Protein AF-A1WIW9-F1 (afdb_monomer_lite)

Foldseek 3Di:
DDDDDDDDDDPDDDPDPPPPVVVVVVVVPDDDDDDDDDDDDDDDDDDDDDDDDDDDDDDDDDDDKDWDDKDWFDQDDDEAFDKTKIKTKIQADPQKDFDPCFWDQDPDPPAQKDWDDWDKADPVVPDPRIIIIITIIGRHDADQAFDKDKPCWIWGWMDRPPDIDIDIRHIDIHTGHYPDRNVPPVCVVVVDDDPDDDDDPPVVVVVVVVVVVVVVVVVVVVVVCVVVVPVDPPPVCLLLVVLLCVLVPDDDDDDDDQDFQDLVNLVSVQRSLCVVVVHRDALVCLVVSCVVVVLCVVCSVVVSVSNVLSCCVPPPDPPPPDPPDRDGSVNSSVSSVVSSVSVVVVVVVVVPPPPPPPDPPDD

Secondary structure (DSSP, 8-state):
-PPP--PPP-------THHHHHHHHHTTT--------------------------------PPPPEEEEEEPPPSSSB-TT-EEEEEEEEE--TT-EEEEEEEPPPS-TTSSEEEEEEEEEE-TTT-TTEEEEEEEEEE-S--SS-EEEEE--EEEEEEETTEEEEEEEPPEEEEE--SS-GGG-TTHHHH-PPP-PPPPP-HHHHHHHHHHHHHHHHHHHHHHHHHTT-SS------HHHHHHHHHHTS---SSSS-PBPPHHHHHHHHHHHHHHHTS---GGGHHHHHHH-GGGGGGHHHHHHHHHHHHHHHHS-TTS---S---BHHHHHHHHHHHHHHHHHHHHHHHH-TT-SSSSS--

pLDDT: mean 73.46, std 19.68, range [32.53, 97.31]

Sequence (363 aa):
MRHPVSTPRRFDEPLSACGIALAMLMAWMLGTLPASATTSAMSATSATTSATTSAAAAPDGAPMPRLLRTQPPRDSARHLGDLLVYRALIEWPPGWEIDRDGLQAPTREDGPLELRGHSVEPAGSVCANCRWLSVTWQLFKTVHNTTDVPLPATPLRLRKGAQITRLMLPASRLSLSPLVPWERRAGWVDSMRPGWQANRLDVRSRLIESGIWLGVALLALAGWAWSSGRWLLRRSTRPFAQAWRTVKSRPRAGAGGVLPADADDLRCWHRAFDATAAEVVFADRLDAFFAAHPGLAPLASQVREVFAASQCAFYLDPGAAAPATRLARQDLAALLRRLAQREFRLAAEFSRSPGRRRAHARV

Structure (mmCIF, N/CA/C/O backbone):
data_AF-A1WIW9-F1
#
_entry.id   AF-A1WIW9-F1
#
loop_
_atom_site.group_PDB
_atom_site.id
_atom_site.type_symbol
_atom_site.label_atom_id
_atom_site.label_alt_id
_atom_site.label_comp_id
_atom_site.label_asym_id
_atom_site.label_entity_id
_atom_site.label_seq_id
_atom_site.pdbx_PDB_ins_code
_atom_site.Cartn_x
_atom_site.Cartn_y
_atom_site.Cartn_z
_atom_site.occupancy
_atom_site.B_iso_or_equiv
_atom_site.auth_seq_id
_atom_site.auth_comp_id
_atom_site.auth_asym_id
_atom_site.auth_atom_id
_atom_site.pdbx_PDB_model_num
ATOM 1 N N . MET A 1 1 ? -25.016 -38.954 -17.137 1.00 38.81 1 MET A N 1
ATOM 2 C CA . MET A 1 1 ? -25.157 -38.082 -18.324 1.00 38.81 1 MET A CA 1
ATOM 3 C C . MET A 1 1 ? -24.009 -37.085 -18.308 1.00 38.81 1 MET A C 1
ATOM 5 O O . MET A 1 1 ? -23.809 -36.434 -17.294 1.00 38.81 1 MET A O 1
ATOM 9 N N . ARG A 1 2 ? -23.172 -37.072 -19.354 1.00 34.47 2 ARG A N 1
ATOM 10 C CA . ARG A 1 2 ? -21.973 -36.223 -19.446 1.00 34.47 2 ARG A CA 1
ATOM 11 C C . ARG A 1 2 ? -22.389 -34.829 -19.926 1.00 34.47 2 ARG A C 1
ATOM 13 O O . ARG A 1 2 ? -22.978 -34.722 -20.996 1.00 34.47 2 ARG A O 1
ATOM 20 N N . HIS A 1 3 ? -22.102 -33.792 -19.143 1.00 41.22 3 HIS A N 1
ATOM 21 C CA . HIS A 1 3 ? -22.292 -32.400 -19.555 1.00 41.22 3 HIS A CA 1
ATOM 22 C C . HIS A 1 3 ? -21.192 -31.974 -20.544 1.00 41.22 3 HIS A C 1
ATOM 24 O O . HIS A 1 3 ? -20.040 -32.382 -20.371 1.00 41.22 3 HIS A O 1
ATOM 30 N N . PRO A 1 4 ? -21.512 -31.169 -21.572 1.00 47.16 4 PRO A N 1
ATOM 31 C CA . PRO A 1 4 ? -20.522 -30.697 -22.528 1.00 47.16 4 PRO A CA 1
ATOM 32 C C . PRO A 1 4 ? -19.648 -29.604 -21.902 1.00 47.16 4 PRO A C 1
ATOM 34 O O . PRO A 1 4 ? -20.140 -28.641 -21.315 1.00 47.16 4 PRO A O 1
ATOM 37 N N . VAL A 1 5 ? -18.334 -29.762 -22.051 1.00 42.41 5 VAL A N 1
ATOM 38 C CA . VAL A 1 5 ? -17.324 -28.761 -21.702 1.00 42.41 5 VAL A CA 1
ATOM 39 C C . VAL A 1 5 ? -17.439 -27.607 -22.697 1.00 42.41 5 VAL A C 1
ATOM 41 O O . VAL A 1 5 ? -17.158 -27.766 -23.882 1.00 42.41 5 VAL A O 1
ATOM 44 N N . SER A 1 6 ? -17.872 -26.442 -22.223 1.00 41.84 6 SER A N 1
ATOM 45 C CA . SER A 1 6 ? -17.900 -25.209 -23.004 1.00 41.84 6 SER A CA 1
ATOM 46 C C . SER A 1 6 ? -16.480 -24.664 -23.176 1.00 41.84 6 SER A C 1
ATOM 48 O O . SER A 1 6 ? -15.875 -24.160 -22.229 1.00 41.84 6 SER A O 1
ATOM 50 N N . THR A 1 7 ? -15.949 -24.753 -24.391 1.00 40.72 7 THR A N 1
ATOM 51 C CA . THR A 1 7 ? -14.717 -24.081 -24.820 1.00 40.72 7 THR A CA 1
ATOM 52 C C . THR A 1 7 ? -14.856 -22.554 -24.726 1.00 40.72 7 THR A C 1
ATOM 54 O O . THR A 1 7 ? -15.845 -22.012 -25.229 1.00 40.72 7 THR A O 1
ATOM 57 N N . PRO A 1 8 ? -13.882 -21.828 -24.146 1.00 41.16 8 PRO A N 1
ATOM 58 C CA . PRO A 1 8 ? -13.897 -20.370 -24.146 1.00 41.16 8 PRO A CA 1
ATOM 59 C C . PRO A 1 8 ? -13.624 -19.835 -25.559 1.00 41.16 8 PRO A C 1
ATOM 61 O O . PRO A 1 8 ? -12.611 -20.164 -26.178 1.00 41.16 8 PRO A O 1
ATOM 64 N N . ARG A 1 9 ? -14.526 -18.986 -26.070 1.00 40.50 9 ARG A N 1
ATOM 65 C CA . ARG A 1 9 ? -14.283 -18.184 -27.278 1.00 40.50 9 ARG A CA 1
ATOM 66 C C . ARG A 1 9 ? -13.147 -17.197 -26.993 1.00 40.50 9 ARG A C 1
ATOM 68 O O . ARG A 1 9 ? -13.303 -16.318 -26.149 1.00 40.50 9 ARG A O 1
ATOM 75 N N . ARG A 1 10 ? -12.024 -17.334 -27.707 1.00 35.66 10 ARG A N 1
ATOM 76 C CA . ARG A 1 10 ? -11.023 -16.267 -27.846 1.00 35.66 10 ARG A CA 1
ATOM 77 C C . ARG A 1 10 ? -11.649 -15.136 -28.653 1.00 35.66 10 ARG A C 1
ATOM 79 O O . ARG A 1 10 ? -11.983 -15.331 -29.816 1.00 35.66 10 ARG A O 1
ATOM 86 N N . PHE A 1 11 ? -11.820 -13.982 -28.023 1.00 38.31 11 PHE A N 1
ATOM 87 C CA . PHE A 1 11 ? -11.979 -12.717 -28.726 1.00 38.31 11 PHE A CA 1
ATOM 88 C C . PHE A 1 11 ? -10.575 -12.151 -28.942 1.00 38.31 11 PHE A C 1
ATOM 90 O O . PHE A 1 11 ? -10.035 -11.481 -28.066 1.00 38.31 11 PHE A O 1
ATOM 97 N N . ASP A 1 12 ? -9.972 -12.489 -30.079 1.00 40.47 12 ASP A N 1
ATOM 98 C CA . ASP A 1 12 ? -8.826 -11.762 -30.619 1.00 40.47 12 ASP A CA 1
ATOM 99 C C . ASP A 1 12 ? -9.388 -10.656 -31.527 1.00 40.47 12 ASP A C 1
ATOM 101 O O . ASP A 1 12 ? -9.753 -10.914 -32.671 1.00 40.47 12 ASP A O 1
ATOM 105 N N . GLU A 1 13 ? -9.492 -9.427 -31.016 1.00 41.00 13 GLU A N 1
ATOM 106 C CA . GLU A 1 13 ? -9.533 -8.227 -31.861 1.00 41.00 13 GLU A CA 1
ATOM 107 C C . GLU A 1 13 ? -8.208 -7.466 -31.689 1.00 41.00 13 GLU A C 1
ATOM 109 O O . GLU A 1 13 ? -7.864 -7.076 -30.568 1.00 41.00 13 GLU A O 1
ATOM 114 N N . PRO A 1 14 ? -7.441 -7.232 -32.768 1.00 42.03 14 PRO A N 1
ATOM 115 C CA . PRO A 1 14 ? -6.271 -6.374 -32.715 1.00 42.03 14 PRO A CA 1
ATOM 116 C C . PRO A 1 14 ? -6.722 -4.910 -32.711 1.00 42.03 14 PRO A C 1
ATOM 118 O O . PRO A 1 14 ? -7.212 -4.387 -33.713 1.00 42.03 14 PRO A O 1
ATOM 121 N N . LEU A 1 15 ? -6.524 -4.227 -31.581 1.00 43.03 15 LEU A N 1
ATOM 122 C CA . LEU A 1 15 ? -6.641 -2.774 -31.502 1.00 43.03 15 LEU A CA 1
ATOM 123 C C . LEU A 1 15 ? -5.617 -2.139 -32.453 1.00 43.03 15 LEU A C 1
ATOM 125 O O . LEU A 1 15 ? -4.410 -2.126 -32.217 1.00 43.03 15 LEU A O 1
ATOM 129 N N . SER A 1 16 ? -6.173 -1.662 -33.562 1.00 41.53 16 SER A N 1
ATOM 130 C CA . SER A 1 16 ? -5.551 -0.969 -34.678 1.00 41.53 16 SER A CA 1
ATOM 131 C C . SER A 1 16 ? -4.571 0.123 -34.239 1.00 41.53 16 SER A C 1
ATOM 133 O O . SER A 1 16 ? -4.886 1.010 -33.443 1.00 41.53 16 SER A O 1
ATOM 135 N N . ALA A 1 17 ? -3.388 0.079 -34.852 1.00 45.69 17 ALA A N 1
ATOM 136 C CA . ALA A 1 17 ? -2.228 0.958 -34.722 1.00 45.69 17 ALA A CA 1
ATOM 137 C C . ALA A 1 17 ? -2.465 2.460 -35.025 1.00 45.69 17 ALA A C 1
ATOM 139 O O . ALA A 1 17 ? -1.511 3.225 -35.151 1.00 45.69 17 ALA A O 1
ATOM 140 N N . CYS A 1 18 ? -3.714 2.919 -35.132 1.00 42.12 18 CYS A N 1
ATOM 141 C CA . CYS A 1 18 ? -4.047 4.278 -35.556 1.00 42.12 18 CYS A CA 1
ATOM 142 C C . CYS A 1 18 ? -4.180 5.286 -34.393 1.00 42.12 18 CYS A C 1
ATOM 144 O O . CYS A 1 18 ? -4.038 6.489 -34.606 1.00 42.12 18 CYS A O 1
ATOM 146 N N . GLY A 1 19 ? -4.407 4.828 -33.155 1.00 38.69 19 GLY A N 1
ATOM 147 C CA . GLY A 1 19 ? -4.658 5.725 -32.012 1.00 38.69 19 GLY A CA 1
ATOM 148 C C . GLY A 1 19 ? -3.414 6.422 -31.444 1.00 38.69 19 GLY A C 1
ATOM 149 O O . GLY A 1 19 ? -3.502 7.536 -30.934 1.00 38.69 19 GLY A O 1
ATOM 150 N N . ILE A 1 20 ? -2.238 5.798 -31.553 1.00 47.47 20 ILE A N 1
ATOM 151 C CA . ILE A 1 20 ? -1.016 6.280 -30.881 1.00 47.47 20 ILE A CA 1
ATOM 152 C C . ILE A 1 20 ? -0.230 7.257 -31.773 1.00 47.47 20 ILE A C 1
ATOM 154 O O . ILE A 1 20 ? 0.382 8.201 -31.272 1.00 47.47 20 ILE A O 1
ATOM 158 N N . ALA A 1 21 ? -0.327 7.115 -33.099 1.00 43.78 21 ALA A N 1
ATOM 159 C CA . ALA A 1 21 ? 0.306 8.032 -34.049 1.00 43.78 21 ALA A CA 1
ATOM 160 C C . ALA A 1 21 ? -0.310 9.448 -34.021 1.00 43.78 21 ALA A C 1
ATOM 162 O O . ALA A 1 21 ? 0.395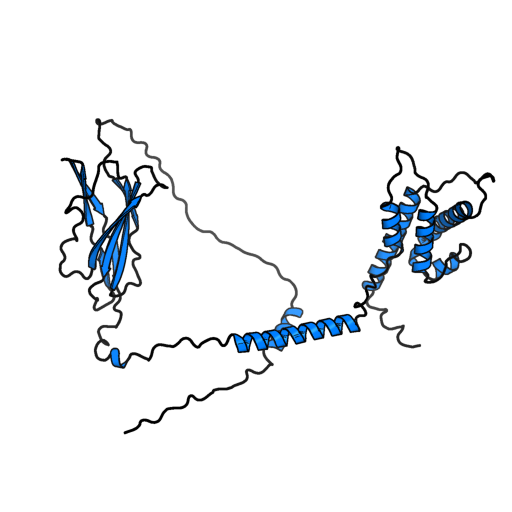 10.430 -34.254 1.00 43.78 21 ALA A O 1
ATOM 163 N N . LEU A 1 22 ? -1.597 9.578 -33.671 1.00 43.00 22 LEU A N 1
ATOM 164 C CA . LEU A 1 22 ? -2.286 10.874 -33.614 1.00 43.00 22 LEU A CA 1
ATOM 165 C C . LEU A 1 22 ? -1.937 11.685 -32.348 1.00 43.00 22 LEU A C 1
ATOM 167 O O . LEU A 1 22 ? -1.910 12.914 -32.386 1.00 43.00 22 LEU A O 1
ATOM 171 N N . ALA A 1 23 ? -1.609 11.015 -31.238 1.00 43.91 23 ALA A N 1
ATOM 172 C CA . ALA A 1 23 ? -1.281 11.674 -29.970 1.00 43.91 23 ALA A CA 1
ATOM 173 C C . ALA A 1 23 ? 0.115 12.329 -29.977 1.00 43.91 23 ALA A C 1
ATOM 175 O O . ALA A 1 23 ? 0.307 13.388 -29.379 1.00 43.91 23 ALA A O 1
ATOM 176 N N . MET A 1 24 ? 1.084 11.749 -30.696 1.00 44.56 24 MET A N 1
ATOM 177 C CA . MET A 1 24 ? 2.441 12.308 -30.785 1.00 44.56 24 MET A CA 1
ATOM 178 C C . MET A 1 24 ? 2.542 13.529 -31.709 1.00 44.56 24 MET A C 1
ATOM 180 O O . MET A 1 24 ? 3.413 14.372 -31.504 1.00 44.56 24 MET A O 1
ATOM 184 N N . LEU A 1 25 ? 1.637 13.670 -32.681 1.00 42.50 25 LEU A N 1
ATOM 185 C CA . LEU A 1 25 ? 1.651 14.784 -33.635 1.00 42.50 25 LEU A CA 1
ATOM 186 C C . LEU A 1 25 ? 1.004 16.065 -33.068 1.00 42.50 25 LEU A C 1
ATOM 188 O O . LEU A 1 25 ? 1.384 17.166 -33.456 1.00 42.50 25 LEU A O 1
ATOM 192 N N . MET A 1 26 ? 0.103 15.942 -32.085 1.00 40.72 26 MET A N 1
ATOM 193 C CA . MET A 1 26 ? -0.523 17.089 -31.403 1.00 40.72 26 MET A CA 1
ATOM 194 C C . MET A 1 26 ? 0.344 17.697 -30.289 1.00 40.72 26 MET A C 1
ATOM 196 O O . MET A 1 26 ? 0.242 18.891 -30.015 1.00 40.72 26 MET A O 1
ATOM 200 N N . ALA A 1 27 ? 1.256 16.924 -29.691 1.00 44.25 27 ALA A N 1
ATOM 201 C CA . ALA A 1 27 ? 2.145 17.405 -28.628 1.00 44.25 27 ALA A CA 1
ATOM 202 C C . ALA A 1 27 ? 3.299 18.301 -29.129 1.00 44.25 27 ALA A C 1
ATOM 204 O O . ALA A 1 27 ? 3.981 18.929 -28.324 1.00 44.25 27 ALA A O 1
ATOM 205 N N . TRP A 1 28 ? 3.522 18.377 -30.448 1.00 41.66 28 TRP A N 1
ATOM 206 C CA . TRP A 1 28 ? 4.589 19.190 -31.052 1.00 41.66 28 TRP A CA 1
ATOM 207 C C . TRP A 1 28 ? 4.126 20.567 -31.558 1.00 41.66 28 TRP A C 1
ATOM 209 O O . TRP A 1 28 ? 4.966 21.385 -31.922 1.00 41.66 28 TRP A O 1
ATOM 219 N N . MET A 1 29 ? 2.814 20.842 -31.583 1.00 38.12 29 MET A N 1
ATOM 220 C CA . MET A 1 29 ? 2.252 22.032 -32.245 1.00 38.12 29 MET A CA 1
ATOM 221 C C . MET A 1 29 ? 1.663 23.099 -31.316 1.00 38.12 29 MET A C 1
ATOM 223 O O . MET A 1 29 ? 1.390 24.198 -31.791 1.00 38.12 29 MET A O 1
ATOM 227 N N . LEU A 1 30 ? 1.489 22.851 -30.015 1.00 40.75 30 LEU A N 1
ATOM 228 C CA . LEU A 1 30 ? 0.954 23.872 -29.106 1.00 40.75 30 LEU A CA 1
ATOM 229 C C . LEU A 1 30 ? 2.000 24.337 -28.097 1.00 40.75 30 LEU A C 1
ATOM 231 O O . LEU A 1 30 ? 2.431 23.611 -27.204 1.00 40.75 30 LEU A O 1
ATOM 235 N N . GLY A 1 31 ? 2.403 25.589 -28.300 1.00 35.94 31 GLY A N 1
ATOM 236 C CA . GLY A 1 31 ? 3.311 26.334 -27.457 1.00 35.94 31 GLY A CA 1
ATOM 237 C C . GLY A 1 31 ? 2.798 26.568 -26.036 1.00 35.94 31 GLY A C 1
ATOM 238 O O . GLY A 1 31 ? 1.610 26.535 -25.731 1.00 35.94 31 GLY A O 1
ATOM 239 N N . THR A 1 32 ? 3.793 26.823 -25.195 1.00 50.25 32 THR A N 1
ATOM 240 C CA . THR A 1 32 ? 3.786 27.382 -23.840 1.00 50.25 32 THR A CA 1
ATOM 241 C C . THR A 1 32 ? 2.551 28.192 -23.441 1.00 50.25 32 THR A C 1
ATOM 243 O O . THR A 1 32 ? 2.260 29.177 -24.110 1.00 50.25 32 THR A O 1
ATOM 246 N N . LEU A 1 33 ? 1.971 27.895 -22.270 1.00 41.75 33 LEU A N 1
ATOM 247 C CA . LEU A 1 33 ? 1.233 28.835 -21.405 1.00 41.75 33 LEU A CA 1
ATOM 248 C C . LEU A 1 33 ? 1.297 28.352 -19.925 1.00 41.75 33 LEU A C 1
ATOM 250 O O . LEU A 1 33 ? 1.603 27.182 -19.682 1.00 41.75 33 LEU A O 1
ATOM 254 N N . PRO A 1 34 ? 1.123 29.256 -18.937 1.00 41.88 34 PRO A N 1
ATOM 255 C CA . PRO A 1 34 ? 1.785 29.202 -17.631 1.00 41.88 34 PRO A CA 1
ATOM 256 C C . PRO A 1 34 ? 0.994 28.482 -16.529 1.00 41.88 34 PRO A C 1
ATOM 258 O O . PRO A 1 34 ? -0.234 28.465 -16.511 1.00 41.88 34 PRO A O 1
ATOM 261 N N . ALA A 1 35 ? 1.727 27.963 -15.541 1.00 36.41 35 ALA A N 1
ATOM 262 C CA . ALA A 1 35 ? 1.178 27.440 -14.297 1.00 36.41 35 ALA A CA 1
ATOM 263 C C . ALA A 1 35 ? 0.740 28.591 -13.375 1.00 36.41 35 ALA A C 1
ATOM 265 O O . ALA A 1 35 ? 1.567 29.363 -12.897 1.00 36.41 35 ALA A O 1
ATOM 266 N N . SER A 1 36 ? -0.562 28.689 -13.112 1.00 38.88 36 SER A N 1
ATOM 267 C CA . SER A 1 36 ? -1.130 29.474 -12.013 1.00 38.88 36 SER A CA 1
ATOM 268 C C . SER A 1 36 ? -1.853 28.504 -11.086 1.00 38.88 36 SER A C 1
ATOM 270 O O . SER A 1 36 ? -2.874 27.939 -11.466 1.00 38.88 36 SER A O 1
ATOM 272 N N . ALA A 1 37 ? -1.297 28.269 -9.899 1.00 35.94 37 ALA A N 1
ATOM 273 C CA . ALA A 1 37 ? -1.935 27.496 -8.840 1.00 35.94 37 ALA A CA 1
ATOM 274 C C . ALA A 1 37 ? -2.444 28.468 -7.771 1.00 35.94 37 ALA A C 1
ATOM 276 O O . ALA A 1 37 ? -1.683 28.979 -6.952 1.00 35.94 37 ALA A O 1
ATOM 277 N N . THR A 1 38 ? -3.741 28.751 -7.815 1.00 35.72 38 THR A N 1
ATOM 278 C CA . THR A 1 38 ? -4.501 29.380 -6.737 1.00 35.72 38 THR A CA 1
ATOM 279 C C . THR A 1 38 ? -4.848 28.306 -5.710 1.00 35.72 38 THR A C 1
ATOM 281 O O . THR A 1 38 ? -5.724 27.475 -5.935 1.00 35.72 38 THR A O 1
ATOM 284 N N . THR A 1 39 ? -4.160 28.316 -4.571 1.00 38.34 39 THR A N 1
ATOM 285 C CA . THR A 1 39 ? -4.519 27.488 -3.414 1.00 38.34 39 THR A CA 1
ATOM 286 C C . THR A 1 39 ? -5.290 28.355 -2.427 1.00 38.34 39 THR A C 1
ATOM 288 O O . THR A 1 39 ? -4.708 29.142 -1.683 1.00 38.34 39 THR A O 1
ATOM 291 N N . SER A 1 40 ? -6.614 28.228 -2.434 1.00 35.34 40 SER A N 1
ATOM 292 C CA . SER A 1 40 ? -7.487 28.763 -1.391 1.00 35.34 40 SER A CA 1
ATOM 293 C C . SER A 1 40 ? -7.396 27.870 -0.152 1.00 35.34 40 SER A C 1
ATOM 295 O O . SER A 1 40 ? -7.845 26.727 -0.177 1.00 35.34 40 SER A O 1
ATOM 297 N N . ALA A 1 41 ? -6.824 28.388 0.936 1.00 33.72 41 ALA A N 1
ATOM 298 C CA . ALA A 1 41 ? -6.901 27.782 2.261 1.00 33.72 41 ALA A CA 1
ATOM 299 C C . ALA A 1 41 ? -7.878 28.598 3.120 1.00 33.72 41 ALA A C 1
ATOM 301 O O . ALA A 1 41 ? -7.584 29.714 3.542 1.00 33.72 41 ALA A O 1
ATOM 302 N N . MET A 1 42 ? -9.068 28.035 3.324 1.00 35.62 42 MET A N 1
ATOM 303 C CA . MET A 1 42 ? -10.036 28.462 4.332 1.00 35.62 42 MET A CA 1
ATOM 304 C C . MET A 1 42 ? -9.729 27.784 5.670 1.00 35.62 42 MET A C 1
ATOM 306 O O . MET A 1 42 ? -9.282 26.635 5.694 1.00 35.62 42 MET A O 1
ATOM 310 N N . SER A 1 43 ? -10.190 28.437 6.743 1.00 33.84 43 SER A N 1
ATOM 311 C CA . SER A 1 43 ? -10.423 27.921 8.111 1.00 33.84 43 SER A CA 1
ATOM 312 C C . SER A 1 43 ? -9.198 27.964 9.034 1.00 33.84 43 SER A C 1
ATOM 314 O O . SER A 1 43 ? -8.112 27.569 8.643 1.00 33.84 43 SER A O 1
ATOM 316 N N . ALA A 1 44 ? -9.282 28.349 10.304 1.00 35.94 44 ALA A N 1
ATOM 317 C CA . ALA A 1 44 ? -10.361 28.907 11.107 1.00 35.94 44 ALA A CA 1
ATOM 318 C C . ALA A 1 44 ? -9.708 29.527 12.352 1.00 35.94 44 ALA A C 1
ATOM 320 O O . ALA A 1 44 ? -8.824 28.934 12.968 1.00 35.94 44 ALA A O 1
ATOM 321 N N . THR A 1 45 ? -10.161 30.718 12.721 1.00 39.59 45 THR A N 1
ATOM 322 C CA . THR A 1 45 ? -9.830 31.400 13.971 1.00 39.59 45 THR A CA 1
ATOM 323 C C . THR A 1 45 ? -10.401 30.597 15.140 1.00 39.59 45 THR A C 1
ATOM 325 O O . THR A 1 45 ? -11.599 30.335 15.178 1.00 39.59 45 THR A O 1
ATOM 328 N N . SER A 1 46 ? -9.569 30.199 16.101 1.00 40.28 46 SER A N 1
ATOM 329 C CA . SER A 1 46 ? -10.028 29.720 17.409 1.00 40.28 46 SER A CA 1
ATOM 330 C C . SER A 1 46 ? -9.286 30.503 18.480 1.00 40.28 46 SER A C 1
ATOM 332 O O . SER A 1 46 ? -8.065 30.431 18.587 1.00 40.28 46 SER A O 1
ATOM 334 N N . ALA A 1 47 ? -10.049 31.318 19.203 1.00 34.75 47 ALA A N 1
ATOM 335 C CA . ALA A 1 47 ? -9.589 32.155 20.292 1.00 34.75 47 ALA A CA 1
ATOM 336 C C . ALA A 1 47 ? -9.206 31.291 21.500 1.00 34.75 47 ALA A C 1
ATOM 338 O O . ALA A 1 47 ? -10.003 30.485 21.977 1.00 34.75 47 ALA A O 1
ATOM 339 N N . THR A 1 48 ? -7.993 31.487 22.010 1.00 37.50 48 THR A N 1
ATOM 340 C CA . THR A 1 48 ? -7.547 30.918 23.282 1.00 37.50 48 THR A CA 1
ATOM 341 C C . THR A 1 48 ? -7.942 31.881 24.394 1.00 37.50 48 THR A C 1
ATOM 343 O O . THR A 1 48 ? -7.322 32.929 24.562 1.00 37.50 48 THR A O 1
ATOM 346 N N . THR A 1 49 ? -8.980 31.542 25.154 1.00 39.66 49 THR A N 1
ATOM 347 C CA . THR A 1 49 ? -9.274 32.196 26.432 1.00 39.66 49 THR A CA 1
ATOM 348 C C . THR A 1 49 ? -8.586 31.394 27.532 1.00 39.66 49 THR A C 1
ATOM 350 O O . THR A 1 49 ? -9.017 30.299 27.886 1.00 39.66 49 THR A O 1
ATOM 353 N N . SER A 1 50 ? -7.477 31.919 28.047 1.00 34.81 50 SER A N 1
ATOM 354 C CA . SER A 1 50 ? -6.780 31.359 29.204 1.00 34.81 50 SER A CA 1
ATOM 355 C C . SER A 1 50 ? -7.533 31.746 30.476 1.00 34.81 50 SER A C 1
ATOM 357 O O . SER A 1 50 ? -7.471 32.896 30.904 1.00 34.81 50 SER A O 1
ATOM 359 N N . ALA A 1 51 ? -8.242 30.797 31.084 1.00 35.97 51 ALA A N 1
ATOM 360 C CA . ALA A 1 51 ? -8.735 30.931 32.450 1.00 35.97 51 ALA A CA 1
ATOM 361 C C . ALA A 1 51 ? -7.732 30.261 33.397 1.00 35.97 51 ALA A C 1
ATOM 363 O O . ALA A 1 51 ? -7.661 29.038 33.503 1.00 35.97 51 ALA A O 1
ATOM 364 N N . THR A 1 52 ? -6.929 31.087 34.063 1.00 38.50 52 THR A N 1
ATOM 365 C CA . THR A 1 52 ? -6.119 30.696 35.216 1.00 38.50 52 THR A CA 1
ATOM 366 C C . THR A 1 52 ? -7.065 30.463 36.388 1.00 38.50 52 THR A C 1
ATOM 368 O O . THR A 1 52 ? -7.764 31.382 36.812 1.00 38.50 52 THR A O 1
ATOM 371 N N . THR A 1 53 ? -7.105 29.254 36.943 1.00 39.09 53 THR A N 1
ATOM 372 C CA . THR A 1 53 ? -7.698 29.042 38.267 1.00 39.09 53 THR A CA 1
ATOM 373 C C . THR A 1 53 ? -6.746 28.227 39.125 1.00 39.09 53 THR A C 1
ATOM 375 O O . THR A 1 53 ? -6.255 27.171 38.738 1.00 39.09 53 THR A O 1
ATOM 378 N N . SER A 1 54 ? -6.455 28.854 40.258 1.00 37.69 54 SER A N 1
ATOM 379 C CA . SER A 1 54 ? -5.493 28.542 41.301 1.00 37.69 54 SER A CA 1
ATOM 380 C C . SER A 1 54 ? -5.548 27.102 41.811 1.00 37.69 54 SER A C 1
ATOM 382 O O . SER A 1 54 ? -6.622 26.541 42.026 1.00 37.69 54 SER A O 1
ATOM 384 N N . ALA A 1 55 ? -4.363 26.547 42.063 1.00 36.97 55 ALA A N 1
ATOM 385 C CA . ALA A 1 55 ? -4.161 25.291 42.761 1.00 36.97 55 ALA A CA 1
ATOM 386 C C . ALA A 1 55 ? -4.419 25.468 44.266 1.00 36.97 55 ALA A C 1
ATOM 388 O O . ALA A 1 55 ? -3.801 26.310 44.916 1.00 36.97 55 ALA A O 1
ATOM 389 N N . ALA A 1 56 ? -5.286 24.623 44.822 1.00 35.12 56 ALA A N 1
ATOM 390 C CA . ALA A 1 56 ? -5.339 24.343 46.250 1.00 35.12 56 ALA A CA 1
ATOM 391 C C . ALA A 1 56 ? -4.900 22.889 46.462 1.00 35.12 56 ALA A C 1
ATOM 393 O O . ALA A 1 56 ? -5.454 21.966 45.864 1.00 35.12 56 ALA A O 1
ATOM 394 N N . ALA A 1 57 ? -3.851 22.719 47.264 1.00 44.00 57 ALA A N 1
ATOM 395 C CA . ALA A 1 57 ? -3.243 21.441 47.597 1.00 44.00 57 ALA A CA 1
ATOM 396 C C . ALA A 1 57 ? -4.184 20.562 48.439 1.00 44.00 57 ALA A C 1
ATOM 398 O O . ALA A 1 57 ? -4.827 21.037 49.373 1.00 44.00 57 ALA A O 1
ATOM 399 N N . ALA A 1 58 ? -4.200 19.268 48.126 1.00 32.53 58 ALA A N 1
ATOM 400 C CA . ALA A 1 58 ? -4.757 18.192 48.940 1.00 32.53 58 ALA A CA 1
ATOM 401 C C . ALA A 1 58 ? -3.793 16.983 48.866 1.00 32.53 58 ALA A C 1
ATOM 403 O O . ALA A 1 58 ? -3.022 16.888 47.909 1.00 32.53 58 ALA A O 1
ATOM 404 N N . PRO A 1 59 ? -3.770 16.129 49.901 1.00 49.16 59 PRO A N 1
ATOM 405 C CA . PRO A 1 59 ? -2.561 15.535 50.479 1.00 49.16 59 PRO A CA 1
ATOM 406 C C . PRO A 1 59 ? -2.045 14.313 49.711 1.00 49.16 59 PRO A C 1
ATOM 408 O O . PRO A 1 59 ? -2.772 13.763 48.889 1.00 49.16 59 PRO A O 1
ATOM 411 N N . ASP A 1 60 ? -0.806 13.902 50.022 1.00 50.62 60 ASP A N 1
ATOM 412 C CA . ASP A 1 60 ? -0.071 12.718 49.539 1.00 50.62 60 ASP A CA 1
ATOM 413 C C . ASP A 1 60 ? -0.957 11.600 48.964 1.00 50.62 60 ASP A C 1
ATOM 415 O O . ASP A 1 60 ? -1.348 10.636 49.626 1.00 50.62 60 ASP A O 1
ATOM 419 N N . GLY A 1 61 ? -1.277 11.744 47.680 1.00 47.91 61 GLY A N 1
ATOM 420 C CA . GLY A 1 61 ? -2.030 10.778 46.906 1.00 47.91 61 GLY A CA 1
ATOM 421 C C . GLY A 1 61 ? -1.052 9.984 46.068 1.00 47.91 61 GLY A C 1
ATOM 422 O O . GLY A 1 61 ? -0.432 10.530 45.155 1.00 47.91 61 GLY A O 1
ATOM 423 N N . ALA A 1 62 ? -0.923 8.684 46.340 1.00 63.84 62 ALA A N 1
ATOM 424 C CA . ALA A 1 62 ? -0.285 7.790 45.384 1.00 63.84 62 ALA A CA 1
ATOM 425 C C . ALA A 1 62 ? -0.920 8.034 44.000 1.00 63.84 62 ALA A C 1
ATOM 427 O O . ALA A 1 62 ? -2.152 8.080 43.911 1.00 63.84 62 ALA A O 1
ATOM 428 N N . PRO A 1 63 ? -0.116 8.215 42.936 1.00 82.62 63 PRO A N 1
ATOM 429 C CA . PRO A 1 63 ? -0.639 8.599 41.634 1.00 82.62 63 PRO A CA 1
ATOM 430 C C . PRO A 1 63 ? -1.722 7.606 41.197 1.00 82.62 63 PRO A C 1
ATOM 432 O O . PRO A 1 63 ? -1.520 6.382 41.215 1.00 82.62 63 PRO A O 1
ATOM 435 N N . MET A 1 64 ? -2.897 8.148 40.869 1.00 87.12 64 MET A N 1
ATOM 436 C CA . MET A 1 64 ? -4.064 7.376 40.458 1.00 87.12 64 MET A CA 1
ATOM 437 C C . MET A 1 64 ? -4.088 7.199 38.937 1.00 87.12 64 MET A C 1
ATOM 439 O O . MET A 1 64 ? -3.699 8.114 38.210 1.00 87.12 64 MET A O 1
ATOM 443 N N . PRO A 1 65 ? -4.568 6.050 38.434 1.00 92.38 65 PRO A N 1
ATOM 444 C CA . PRO A 1 65 ? -4.760 5.846 37.012 1.00 92.38 65 PRO A CA 1
ATOM 445 C C . PRO A 1 65 ? -5.732 6.870 36.427 1.00 92.38 65 PRO A C 1
ATOM 447 O O . PRO A 1 65 ? -6.794 7.114 37.004 1.00 92.38 65 PRO A O 1
ATOM 450 N N . ARG A 1 66 ? -5.405 7.429 35.260 1.00 92.94 66 ARG A N 1
ATOM 451 C CA . ARG A 1 66 ? -6.240 8.428 34.580 1.00 92.94 66 ARG A CA 1
ATOM 452 C C . ARG A 1 66 ? -6.360 8.126 33.093 1.00 92.94 66 ARG A C 1
ATOM 454 O O . ARG A 1 66 ? -5.371 7.872 32.414 1.00 92.94 66 ARG A O 1
ATOM 461 N N . LEU A 1 67 ? -7.580 8.193 32.564 1.00 94.12 67 LEU A N 1
ATOM 462 C CA . LEU A 1 67 ? -7.815 8.110 31.124 1.00 94.12 67 LEU A CA 1
ATOM 463 C C . LEU A 1 67 ? -7.368 9.420 30.455 1.00 94.12 67 LEU A C 1
ATOM 465 O O . LEU A 1 67 ? -7.885 10.486 30.785 1.00 94.12 67 LEU A O 1
ATOM 469 N N . LEU A 1 68 ? -6.419 9.334 29.523 1.00 94.19 68 LEU A N 1
ATOM 470 C CA . LEU A 1 68 ? -5.867 10.495 28.818 1.00 94.19 68 LEU A CA 1
ATOM 471 C C . LEU A 1 68 ? -6.512 10.690 27.446 1.00 94.19 68 LEU A C 1
ATOM 473 O O . LEU A 1 68 ? -6.881 11.801 27.076 1.00 94.19 68 LEU A O 1
ATOM 477 N N . ARG A 1 69 ? -6.629 9.607 26.670 1.00 94.62 69 ARG A N 1
ATOM 478 C CA . ARG A 1 69 ? -7.145 9.651 25.297 1.00 94.62 69 ARG A CA 1
ATOM 479 C C . ARG A 1 69 ? -7.830 8.345 24.935 1.00 94.62 69 ARG A C 1
ATOM 481 O O . ARG A 1 69 ? -7.426 7.281 25.387 1.00 94.62 69 ARG A O 1
ATOM 488 N N . THR A 1 70 ? -8.817 8.416 24.056 1.00 95.06 70 THR A N 1
ATOM 489 C CA . THR A 1 70 ? -9.453 7.245 23.455 1.00 95.06 70 THR A CA 1
ATOM 490 C C . THR A 1 70 ? -9.343 7.283 21.936 1.00 95.06 70 THR A C 1
ATOM 492 O O . THR A 1 70 ? -9.198 8.338 21.316 1.00 95.06 70 THR A O 1
ATOM 495 N N . GLN A 1 71 ? -9.355 6.099 21.346 1.00 95.19 71 GLN A N 1
ATOM 496 C CA . GLN A 1 71 ? -9.321 5.830 19.920 1.00 95.19 71 GLN A CA 1
ATOM 497 C C . GLN A 1 71 ? -10.344 4.717 19.672 1.00 95.19 71 GLN A C 1
ATOM 499 O O . GLN A 1 71 ? -9.999 3.531 19.744 1.00 95.19 71 GLN A O 1
ATOM 504 N N . PRO A 1 72 ? -11.623 5.081 19.471 1.00 93.44 72 PRO A N 1
ATOM 505 C CA . PRO A 1 72 ? -12.638 4.101 19.130 1.00 93.44 72 PRO A CA 1
ATOM 506 C C . PRO A 1 72 ? -12.322 3.458 17.768 1.00 93.44 72 PRO A C 1
ATOM 508 O O . PRO A 1 72 ? -11.628 4.060 16.940 1.00 93.44 72 PRO A O 1
ATOM 511 N N . PRO A 1 73 ? -12.827 2.241 17.513 1.00 92.31 73 PRO A N 1
ATOM 512 C CA . PRO A 1 73 ? -12.721 1.623 16.200 1.00 92.31 73 PRO A CA 1
ATOM 513 C C . PRO A 1 73 ? -13.423 2.485 15.143 1.00 92.31 73 PRO A C 1
ATOM 515 O O . PRO A 1 73 ? -14.373 3.205 15.441 1.00 92.31 73 PRO A O 1
ATOM 518 N N . ARG A 1 74 ? -12.985 2.367 13.881 1.00 91.12 74 ARG A N 1
ATOM 519 C CA . ARG A 1 74 ? -13.677 2.987 12.739 1.00 91.12 74 ARG A CA 1
ATOM 520 C C . ARG A 1 74 ? -15.169 2.642 12.765 1.00 91.12 74 ARG A C 1
ATOM 522 O O . ARG A 1 74 ? -15.519 1.475 12.952 1.00 91.12 74 ARG A O 1
ATOM 529 N N . ASP A 1 75 ? -15.990 3.656 12.548 1.00 89.38 75 ASP A N 1
ATOM 530 C CA . ASP A 1 75 ? -17.446 3.642 12.681 1.00 89.38 75 ASP A CA 1
ATOM 531 C C . ASP A 1 75 ? -18.191 2.947 11.537 1.00 89.38 75 ASP A C 1
ATOM 533 O O . ASP A 1 75 ? -19.358 2.635 11.687 1.00 89.38 75 ASP A O 1
ATOM 537 N N . SER A 1 76 ? -17.551 2.689 10.403 1.00 87.31 76 SER A N 1
ATOM 538 C CA . SER A 1 76 ? -18.214 2.297 9.155 1.00 87.31 76 SER A CA 1
ATOM 539 C C . SER A 1 76 ? -17.554 1.081 8.502 1.00 87.31 76 SER A C 1
ATOM 541 O O . SER A 1 76 ? -16.447 0.681 8.873 1.00 87.31 76 SER A O 1
ATOM 543 N N . ALA A 1 77 ? -18.241 0.510 7.503 1.00 84.00 77 ALA A N 1
ATOM 544 C CA . ALA A 1 77 ? -17.784 -0.630 6.698 1.00 84.00 77 ALA A CA 1
ATOM 545 C C . ALA A 1 77 ? -17.491 -1.900 7.521 1.00 84.00 77 ALA A C 1
ATOM 547 O O . ALA A 1 77 ? -16.484 -2.574 7.302 1.00 84.00 77 ALA A O 1
ATOM 548 N N . ARG A 1 78 ? -18.373 -2.207 8.480 1.00 87.50 78 ARG A N 1
ATOM 549 C CA . ARG A 1 78 ? -18.259 -3.377 9.358 1.00 87.50 78 ARG A CA 1
ATOM 550 C C . ARG A 1 78 ? -19.133 -4.529 8.890 1.00 87.50 78 ARG A C 1
ATOM 552 O O . ARG A 1 78 ? -20.302 -4.320 8.571 1.00 87.50 78 ARG A O 1
ATOM 559 N N . HIS A 1 79 ? -18.567 -5.730 8.911 1.00 84.44 79 HIS A N 1
ATOM 560 C CA . HIS A 1 79 ? -19.218 -6.973 8.512 1.00 84.44 79 HIS A CA 1
ATOM 561 C C . HIS A 1 79 ? -19.182 -8.009 9.635 1.00 84.44 79 HIS A C 1
ATOM 563 O O . HIS A 1 79 ? -18.421 -7.907 10.598 1.00 84.44 79 HIS A O 1
ATOM 569 N N . LEU A 1 80 ? -20.049 -9.018 9.516 1.00 86.94 80 LEU A N 1
ATOM 570 C CA . LEU A 1 80 ? -20.087 -10.148 10.441 1.00 86.94 80 LEU A CA 1
ATOM 571 C C . LEU A 1 80 ? -18.706 -10.804 10.548 1.00 86.94 80 LEU A C 1
ATOM 573 O O . LEU A 1 80 ? -18.089 -11.110 9.531 1.00 86.94 80 LEU A O 1
ATOM 577 N N . GLY A 1 81 ? -18.264 -11.066 11.775 1.00 87.12 81 GLY A N 1
ATOM 578 C CA . GLY A 1 81 ? -16.966 -11.671 12.057 1.00 87.12 81 GLY A CA 1
ATOM 579 C C . GLY A 1 81 ? -15.827 -10.667 12.229 1.00 87.12 81 GLY A C 1
ATOM 580 O O . GLY A 1 81 ? -14.754 -11.071 12.675 1.00 87.12 81 GLY A O 1
ATOM 581 N N . ASP A 1 82 ? -16.049 -9.378 11.952 1.00 90.81 82 ASP A N 1
ATOM 582 C CA . ASP A 1 82 ? -15.028 -8.350 12.143 1.00 90.81 82 ASP A CA 1
ATOM 583 C C . ASP A 1 82 ? -14.591 -8.236 13.608 1.00 90.81 82 ASP A C 1
ATOM 585 O O . ASP A 1 82 ? -15.401 -8.281 14.542 1.00 90.81 82 ASP A O 1
ATOM 589 N N . LEU A 1 83 ? -13.290 -7.997 13.788 1.00 93.00 83 LEU A N 1
ATOM 590 C CA . LEU A 1 83 ? -12.685 -7.630 15.063 1.00 93.00 83 LEU A CA 1
ATOM 591 C C . LEU A 1 83 ? -12.545 -6.106 15.150 1.00 93.00 83 LEU A C 1
ATOM 593 O O . LEU A 1 83 ? -11.945 -5.448 14.297 1.00 93.00 83 LEU A O 1
ATOM 597 N N . LEU A 1 84 ? -13.103 -5.539 16.209 1.00 92.44 84 LEU A N 1
ATOM 598 C CA . LEU A 1 84 ? -13.172 -4.113 16.481 1.00 92.44 84 LEU A CA 1
ATOM 599 C C . LEU A 1 84 ? -12.275 -3.807 17.677 1.00 92.44 84 LEU A C 1
ATOM 601 O O . LEU A 1 84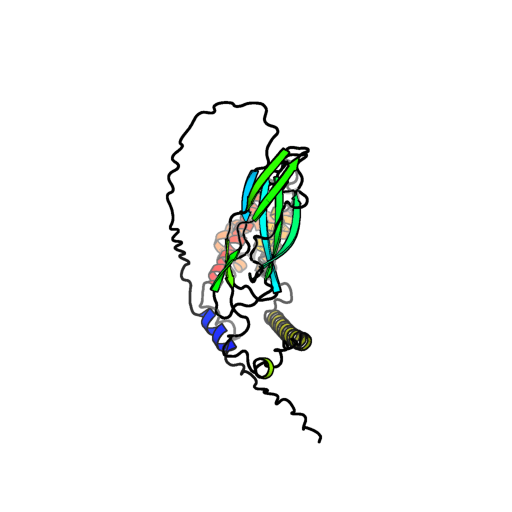 ? -12.565 -4.199 18.807 1.00 92.44 84 LEU A O 1
ATOM 605 N N . VAL A 1 85 ? -11.178 -3.096 17.433 1.00 94.75 85 VAL A N 1
ATOM 606 C CA . VAL A 1 85 ? -10.217 -2.749 18.483 1.00 94.75 85 VAL A CA 1
ATOM 607 C C . VAL A 1 85 ? -10.501 -1.340 18.991 1.00 94.75 85 VAL A C 1
ATOM 609 O O . VAL A 1 85 ? -10.384 -0.369 18.245 1.00 94.75 85 VAL A O 1
ATOM 612 N N . TYR A 1 86 ? -10.859 -1.234 20.267 1.00 94.62 86 TYR A N 1
ATOM 613 C CA . TYR A 1 86 ? -10.998 0.028 20.984 1.00 94.62 86 TYR A CA 1
ATOM 614 C C . TYR A 1 86 ? -9.718 0.305 21.766 1.00 94.62 86 TYR A C 1
ATOM 616 O O . TYR A 1 86 ? -9.355 -0.466 22.654 1.00 94.62 86 TYR A O 1
ATOM 624 N N . ARG A 1 87 ? -9.032 1.409 21.466 1.00 95.81 87 ARG A N 1
ATOM 625 C CA . ARG A 1 87 ? -7.779 1.777 22.133 1.00 95.81 87 ARG A CA 1
ATOM 626 C C . ARG A 1 87 ? -7.983 2.921 23.115 1.00 95.81 87 ARG A C 1
ATOM 628 O O . ARG A 1 87 ? -8.630 3.917 22.808 1.00 95.81 87 ARG A O 1
ATOM 635 N N . ALA A 1 88 ? -7.394 2.801 24.294 1.00 95.25 88 ALA A N 1
ATOM 636 C CA . ALA A 1 88 ? -7.392 3.836 25.314 1.00 95.25 88 ALA A CA 1
ATOM 637 C C . ALA A 1 88 ? -5.974 4.058 25.833 1.00 95.25 88 ALA A C 1
ATOM 639 O O . ALA A 1 88 ? -5.292 3.116 26.228 1.00 95.25 88 ALA A O 1
ATOM 640 N N . LEU A 1 89 ? -5.538 5.313 25.829 1.00 96.25 89 LEU A N 1
ATOM 641 C CA . LEU A 1 89 ? -4.314 5.742 26.478 1.00 96.25 89 LEU A CA 1
ATOM 642 C C . LEU A 1 89 ? -4.633 6.075 27.927 1.00 96.25 89 LEU A C 1
ATOM 644 O O . LEU A 1 89 ? -5.418 6.988 28.204 1.00 96.25 89 LEU A O 1
ATOM 648 N N . ILE A 1 90 ? -4.005 5.344 28.833 1.00 94.56 90 ILE A N 1
ATOM 649 C CA . ILE A 1 90 ? -4.208 5.480 30.267 1.00 94.56 90 ILE A CA 1
ATOM 650 C C . ILE A 1 90 ? -2.858 5.823 30.889 1.00 94.56 90 ILE A C 1
ATOM 652 O O . ILE A 1 90 ? -1.857 5.145 30.643 1.00 94.56 90 ILE A O 1
ATOM 656 N N . GLU A 1 91 ? -2.827 6.885 31.687 1.00 94.25 91 GLU A N 1
ATOM 657 C CA . GLU A 1 91 ? -1.751 7.094 32.644 1.00 94.25 91 GLU A CA 1
ATOM 658 C C . GLU A 1 91 ? -1.890 6.013 33.705 1.00 94.25 91 GLU A C 1
ATOM 660 O O . GLU A 1 91 ? -2.899 5.954 34.409 1.00 94.25 91 GLU A O 1
ATOM 665 N N . TRP A 1 92 ? -0.915 5.113 33.761 1.00 91.81 92 TRP A N 1
ATOM 666 C CA . TRP A 1 92 ? -0.987 3.878 34.524 1.00 91.81 92 TRP A CA 1
ATOM 667 C C . TRP A 1 92 ? 0.199 3.788 35.485 1.00 91.81 92 TRP A C 1
ATOM 669 O O . TRP A 1 92 ? 1.219 3.163 35.174 1.00 91.81 92 TRP A O 1
ATOM 679 N N . PRO A 1 93 ? 0.090 4.412 36.669 1.00 90.62 93 PRO A N 1
ATOM 680 C CA . PRO A 1 93 ? 1.173 4.439 37.639 1.00 90.62 93 PRO A CA 1
ATOM 681 C C . PRO A 1 93 ? 1.582 3.030 38.099 1.00 90.62 93 PRO A C 1
ATOM 683 O O . PRO A 1 93 ? 0.762 2.105 38.092 1.00 90.62 93 PRO A O 1
ATOM 686 N N . PRO A 1 94 ? 2.838 2.838 38.531 1.00 86.94 94 PRO A N 1
ATOM 687 C CA . PRO A 1 94 ? 3.329 1.525 38.928 1.00 86.94 94 PRO A CA 1
ATOM 688 C C . PRO A 1 94 ? 2.563 0.948 40.133 1.00 86.94 94 PRO A C 1
ATOM 690 O O . PRO A 1 94 ? 2.174 1.655 41.075 1.00 86.94 94 PRO A O 1
ATOM 693 N N . GLY A 1 95 ? 2.362 -0.372 40.098 1.00 87.81 95 GLY A N 1
ATOM 694 C CA . GLY A 1 95 ? 1.655 -1.147 41.125 1.00 87.81 95 GLY A CA 1
ATOM 695 C C . GLY A 1 95 ? 0.138 -1.255 40.938 1.00 87.81 95 GLY A C 1
ATOM 696 O O . GLY A 1 95 ? -0.517 -1.867 41.775 1.00 87.81 95 GLY A O 1
ATOM 697 N N . TRP A 1 96 ? -0.425 -0.668 39.878 1.00 89.56 96 TRP A N 1
ATOM 698 C CA . TRP A 1 96 ? -1.820 -0.883 39.487 1.00 89.56 96 TRP A CA 1
ATOM 699 C C . TRP A 1 96 ? -1.930 -2.024 38.474 1.00 89.56 96 TRP A C 1
ATOM 701 O O . TRP A 1 96 ? -1.161 -2.080 37.515 1.00 89.56 96 TRP A O 1
ATOM 711 N N . GLU A 1 97 ? -2.925 -2.887 38.638 1.00 90.81 97 GLU A N 1
ATOM 712 C CA . GLU A 1 97 ? -3.224 -4.008 37.740 1.00 90.81 97 GLU A CA 1
ATOM 713 C C . GLU A 1 97 ? -4.716 -4.035 37.394 1.00 90.81 97 GLU A C 1
ATOM 715 O O . GLU A 1 97 ? -5.535 -3.455 38.111 1.00 90.81 97 GLU A O 1
ATOM 720 N N . ILE A 1 98 ? -5.082 -4.689 36.286 1.00 90.38 98 ILE A N 1
ATOM 721 C CA . ILE A 1 98 ? -6.495 -4.927 35.961 1.00 90.38 98 ILE A CA 1
ATOM 722 C C . ILE A 1 98 ? -7.043 -5.923 36.981 1.00 90.38 98 ILE A C 1
ATOM 724 O O . ILE A 1 98 ? -6.443 -6.970 37.220 1.00 90.38 98 ILE A O 1
ATOM 728 N N . ASP A 1 99 ? -8.168 -5.579 37.604 1.00 89.56 99 ASP A N 1
ATOM 729 C CA . ASP A 1 99 ? -8.856 -6.487 38.521 1.00 89.56 99 ASP A CA 1
ATOM 730 C C . ASP A 1 99 ? -9.308 -7.758 37.773 1.00 89.56 99 ASP A C 1
ATOM 732 O O . ASP A 1 99 ? -9.545 -7.711 36.567 1.00 89.56 99 ASP A O 1
ATOM 736 N N . ARG A 1 100 ? -9.463 -8.896 38.461 1.00 79.00 100 ARG A N 1
ATOM 737 C CA . ARG A 1 100 ? -9.834 -10.173 37.808 1.00 79.00 100 ARG A CA 1
ATOM 738 C C . ARG A 1 100 ? -11.131 -10.043 36.998 1.00 79.00 100 ARG A C 1
ATOM 740 O O . ARG A 1 100 ? -11.218 -10.542 35.883 1.00 79.00 100 ARG A O 1
ATOM 747 N N . ASP A 1 101 ? -12.080 -9.292 37.548 1.00 77.69 101 ASP A N 1
ATOM 748 C CA . ASP A 1 101 ? -13.366 -8.953 36.933 1.00 77.69 101 ASP A CA 1
ATOM 749 C C . ASP A 1 101 ? -13.386 -7.498 36.436 1.00 77.69 101 ASP A C 1
ATOM 751 O O . ASP A 1 101 ? -14.412 -6.814 36.443 1.00 77.69 101 ASP A O 1
ATOM 755 N N . GLY A 1 102 ? -12.213 -6.974 36.079 1.00 80.06 102 GLY A N 1
ATOM 756 C CA . GLY A 1 102 ? -12.016 -5.559 35.810 1.00 80.06 102 GLY A CA 1
ATOM 757 C C . GLY A 1 102 ? -12.466 -5.106 34.432 1.00 80.06 102 GLY A C 1
ATOM 758 O O . GLY A 1 102 ? -12.625 -3.906 34.240 1.00 80.06 102 GLY A O 1
ATOM 759 N N . LEU A 1 103 ? -12.706 -6.033 33.504 1.00 83.06 103 LEU A N 1
ATOM 760 C CA . LEU A 1 103 ? -13.200 -5.744 32.162 1.00 83.06 103 LEU A CA 1
ATOM 761 C C . LEU A 1 103 ? -14.387 -6.659 31.850 1.00 83.06 103 LEU A C 1
ATOM 763 O O . LEU A 1 103 ? -14.229 -7.744 31.295 1.00 83.06 103 LEU A O 1
ATOM 767 N N . GLN A 1 104 ? -15.580 -6.235 32.254 1.00 75.00 104 GLN A N 1
ATOM 768 C CA . GLN A 1 104 ? -16.812 -6.966 31.967 1.00 75.00 104 GLN A CA 1
ATOM 769 C C . GLN A 1 104 ? -17.508 -6.360 30.751 1.00 75.00 104 GLN A C 1
ATOM 771 O O . GLN A 1 104 ? -17.609 -5.136 30.624 1.00 75.00 104 GLN A O 1
ATOM 776 N N . ALA A 1 105 ? -18.001 -7.222 29.859 1.00 68.06 105 ALA A N 1
ATOM 777 C CA . ALA A 1 105 ? -18.886 -6.789 28.790 1.00 68.06 105 ALA A CA 1
ATOM 778 C C . ALA A 1 105 ? -20.163 -6.196 29.419 1.00 68.06 105 ALA A C 1
ATOM 780 O O . ALA A 1 105 ? -20.747 -6.832 30.299 1.00 68.06 105 ALA A O 1
ATOM 781 N N . PRO A 1 106 ? -20.617 -5.003 29.002 1.00 63.03 106 PRO A N 1
ATOM 782 C CA . PRO A 1 106 ? -21.884 -4.454 29.457 1.00 63.03 106 PRO A CA 1
ATOM 783 C C . PRO A 1 106 ? -23.010 -5.415 29.080 1.00 63.03 106 PRO A C 1
ATOM 785 O O . PRO A 1 106 ? -23.120 -5.823 27.925 1.00 63.03 106 PRO A O 1
ATOM 788 N N . THR A 1 107 ? -23.799 -5.792 30.081 1.00 54.34 107 THR A N 1
ATOM 789 C CA . THR A 1 107 ? -24.795 -6.867 30.116 1.00 54.34 107 THR A CA 1
ATOM 790 C C . THR A 1 107 ? -25.916 -6.686 29.087 1.00 54.34 107 THR A C 1
ATOM 792 O O . THR A 1 107 ? -27.048 -6.350 29.420 1.00 54.34 107 THR A O 1
ATOM 795 N N . ARG A 1 108 ? -25.621 -6.884 27.803 1.00 61.94 108 ARG A N 1
ATOM 796 C CA . ARG A 1 108 ? -26.635 -7.081 26.769 1.00 61.94 108 ARG A CA 1
ATOM 797 C C . ARG A 1 108 ? -26.329 -8.387 26.058 1.00 61.94 108 ARG A C 1
ATOM 799 O O . ARG A 1 108 ? -25.695 -8.388 25.009 1.00 61.94 108 ARG A O 1
ATOM 806 N N . GLU A 1 109 ? -26.799 -9.481 26.651 1.00 61.06 109 GLU A N 1
ATOM 807 C CA . GLU A 1 109 ? -26.641 -10.854 26.142 1.00 61.06 109 GLU A CA 1
ATOM 808 C C . GLU A 1 109 ? -27.147 -10.999 24.691 1.00 61.06 109 GLU A C 1
ATOM 810 O O . GLU A 1 109 ? -26.615 -11.772 23.893 1.00 61.06 109 GLU A O 1
ATOM 815 N N . ASP A 1 110 ? -28.105 -10.155 24.292 1.00 65.81 110 ASP A N 1
ATOM 816 C CA . ASP A 1 110 ? -28.661 -10.156 22.939 1.00 65.81 110 ASP A CA 1
ATOM 817 C C . ASP A 1 110 ? -27.950 -9.244 21.932 1.00 65.81 110 ASP A C 1
ATOM 819 O O . ASP A 1 110 ? -28.284 -9.272 20.746 1.00 65.81 110 ASP A O 1
ATOM 823 N N . GLY A 1 111 ? -26.961 -8.457 22.364 1.00 78.00 111 GLY A N 1
ATOM 824 C CA . GLY A 1 111 ? -26.227 -7.536 21.499 1.00 78.00 111 GLY A CA 1
ATOM 825 C C . GLY A 1 111 ? -25.454 -8.251 20.380 1.00 78.00 111 GLY A C 1
ATOM 826 O O . GLY A 1 111 ? -25.088 -9.418 20.517 1.00 78.00 111 GLY A O 1
ATOM 827 N N . PRO A 1 112 ? -25.174 -7.574 19.251 1.00 84.94 112 PRO A N 1
ATOM 828 C CA . PRO A 1 112 ? -24.401 -8.175 18.168 1.00 84.94 112 PRO A CA 1
ATOM 829 C C . PRO A 1 112 ? -22.888 -8.181 18.434 1.00 84.94 112 PRO A C 1
ATOM 831 O O . PRO A 1 112 ? -22.143 -8.736 17.631 1.00 84.94 112 PRO A O 1
ATOM 834 N N . LEU A 1 113 ? -22.439 -7.563 19.531 1.00 88.12 113 LEU A N 1
ATOM 835 C CA . LEU A 1 113 ? -21.039 -7.365 19.893 1.00 88.12 113 LEU A CA 1
ATOM 836 C C . LEU A 1 113 ? -20.682 -8.191 21.127 1.00 88.12 113 LEU A C 1
ATOM 838 O O . LEU A 1 113 ? -21.365 -8.112 22.144 1.00 88.12 113 LEU A O 1
ATOM 842 N N . GLU A 1 114 ? -19.570 -8.910 21.048 1.00 88.50 114 GLU A N 1
ATOM 843 C CA . GLU A 1 114 ? -19.020 -9.712 22.140 1.00 88.50 114 GLU A CA 1
ATOM 844 C C . GLU A 1 114 ? -17.617 -9.212 22.497 1.00 88.50 114 GLU A C 1
ATOM 846 O O . GLU A 1 114 ? -16.806 -8.928 21.611 1.00 88.50 114 GLU A O 1
ATOM 851 N N . LEU A 1 115 ? -17.311 -9.105 23.790 1.00 89.81 115 LEU A N 1
ATOM 852 C CA . LEU A 1 115 ? -15.967 -8.772 24.258 1.00 89.81 115 LEU A CA 1
ATOM 853 C C . LEU A 1 115 ? -15.078 -10.022 24.191 1.00 89.81 115 LEU A C 1
ATOM 855 O O . LEU A 1 115 ? -15.306 -10.979 24.923 1.00 89.81 115 LEU A O 1
ATOM 859 N N . ARG A 1 116 ? -14.044 -10.008 23.343 1.00 90.31 116 ARG A N 1
ATOM 860 C CA . ARG A 1 116 ? -13.144 -11.159 23.136 1.00 90.31 116 ARG A CA 1
ATOM 861 C C . ARG A 1 116 ? -11.928 -11.160 24.043 1.00 90.31 116 ARG A C 1
ATOM 863 O O . ARG A 1 116 ? -11.401 -12.220 24.364 1.00 90.31 116 ARG A O 1
ATOM 870 N N . GLY A 1 117 ? -11.444 -9.982 24.417 1.00 89.75 117 GLY A N 1
ATOM 871 C CA . GLY A 1 117 ? -10.258 -9.873 25.253 1.00 89.75 117 GLY A CA 1
ATOM 872 C C . GLY A 1 117 ? -9.669 -8.475 25.275 1.00 89.75 117 GLY A C 1
ATOM 873 O O . GLY A 1 117 ? -10.226 -7.525 24.718 1.00 89.75 117 GLY A O 1
ATOM 874 N N . HIS A 1 118 ? -8.519 -8.361 25.928 1.00 92.69 118 HIS A N 1
ATOM 875 C CA . HIS A 1 118 ? -7.784 -7.115 26.052 1.00 92.69 118 HIS A CA 1
ATOM 876 C C . HIS A 1 118 ? -6.273 -7.356 26.032 1.00 92.69 118 HIS A C 1
ATOM 878 O O . HIS A 1 118 ? -5.802 -8.425 26.410 1.00 92.69 118 HIS A O 1
ATOM 884 N N . SER A 1 119 ? -5.517 -6.348 25.611 1.00 93.31 119 SER A N 1
ATOM 885 C CA . SER A 1 119 ? -4.059 -6.312 25.719 1.00 93.31 119 SER A CA 1
ATOM 886 C C . SER A 1 119 ? -3.604 -4.961 26.258 1.00 93.31 119 SER A C 1
ATOM 888 O O . SER A 1 119 ? -4.277 -3.943 26.080 1.00 93.31 119 SER A O 1
ATOM 890 N N . VAL A 1 120 ? -2.463 -4.957 26.947 1.00 93.12 120 VAL A N 1
ATOM 891 C CA . VAL A 1 120 ? -1.854 -3.745 27.496 1.00 93.12 120 VAL A CA 1
ATOM 892 C C . VAL A 1 120 ? -0.437 -3.628 26.959 1.00 93.12 120 VAL A C 1
ATOM 894 O O . VAL A 1 120 ? 0.390 -4.509 27.178 1.00 93.12 120 VAL A O 1
ATOM 897 N N . GLU A 1 121 ? -0.158 -2.527 26.274 1.00 93.75 121 GLU A N 1
ATOM 898 C CA . GLU A 1 121 ? 1.140 -2.229 25.672 1.00 93.75 121 GLU A CA 1
ATOM 899 C C . GLU A 1 121 ? 1.724 -0.951 26.296 1.00 93.75 121 GLU A C 1
ATOM 901 O O . GLU A 1 121 ? 0.975 -0.026 26.626 1.00 93.75 121 GLU A O 1
ATOM 906 N N . PRO A 1 122 ? 3.049 -0.848 26.481 1.00 91.50 122 PRO A N 1
ATOM 907 C CA . PRO A 1 122 ? 3.665 0.386 26.954 1.00 91.50 122 PRO A CA 1
ATOM 908 C C . PRO A 1 122 ? 3.520 1.506 25.911 1.00 91.50 122 PRO A C 1
ATOM 910 O O . PRO A 1 122 ? 3.716 1.295 24.717 1.00 91.50 122 PRO A O 1
ATOM 913 N N . ALA A 1 123 ? 3.216 2.724 26.363 1.00 89.00 123 ALA A N 1
ATOM 914 C CA . ALA A 1 123 ? 3.095 3.919 25.525 1.00 89.00 123 ALA A CA 1
ATOM 915 C C . ALA A 1 123 ? 4.246 4.901 25.813 1.00 89.00 123 ALA A C 1
ATOM 917 O O . ALA A 1 123 ? 4.026 6.076 26.119 1.00 89.00 123 ALA A O 1
ATOM 918 N N . GLY A 1 124 ? 5.484 4.396 25.726 1.00 75.56 124 GLY A N 1
ATOM 919 C CA . GLY A 1 124 ? 6.703 5.095 26.158 1.00 75.56 124 GLY A CA 1
ATOM 920 C C . GLY A 1 124 ? 6.999 6.417 25.440 1.00 75.56 124 GLY A C 1
ATOM 921 O O . GLY A 1 124 ? 7.774 7.220 25.944 1.00 75.56 124 GLY A O 1
ATOM 922 N N . SER A 1 125 ? 6.357 6.684 24.301 1.00 78.44 125 SER A N 1
ATOM 923 C CA . SER A 1 125 ? 6.490 7.951 23.574 1.00 78.44 125 SER A CA 1
ATOM 924 C C . SER A 1 125 ? 5.647 9.098 24.146 1.00 78.44 125 SER A C 1
ATOM 926 O O . SER A 1 125 ? 5.831 10.232 23.718 1.00 78.44 125 SER A O 1
ATOM 928 N N . VAL A 1 126 ? 4.688 8.826 25.046 1.00 84.69 126 VAL A N 1
ATOM 929 C CA . VAL A 1 126 ? 3.768 9.853 25.577 1.00 84.69 126 VAL A CA 1
ATOM 930 C C . VAL A 1 126 ? 4.110 10.244 27.012 1.00 84.69 126 VAL A C 1
ATOM 932 O O . VAL A 1 126 ? 4.203 11.429 27.314 1.00 84.69 126 VAL A O 1
ATOM 935 N N . CYS A 1 127 ? 4.303 9.265 27.898 1.00 85.25 127 CYS A N 1
ATOM 936 C CA . CYS A 1 127 ? 4.790 9.494 29.257 1.00 85.25 127 CYS A CA 1
ATOM 937 C C . CYS A 1 127 ? 5.404 8.215 29.847 1.00 85.25 127 CYS A C 1
ATOM 939 O O . CYS A 1 127 ? 5.106 7.114 29.382 1.00 85.25 127 CYS A O 1
ATOM 941 N N . ALA A 1 128 ? 6.227 8.350 30.895 1.00 86.00 128 ALA A N 1
ATOM 942 C CA . ALA A 1 128 ? 6.957 7.231 31.507 1.00 86.00 128 ALA A CA 1
ATOM 943 C C . ALA A 1 128 ? 6.046 6.089 32.002 1.00 86.00 128 ALA A C 1
ATOM 945 O O . ALA A 1 128 ? 6.410 4.921 31.907 1.00 86.00 128 ALA A O 1
ATOM 946 N N . ASN A 1 129 ? 4.841 6.423 32.476 1.00 90.69 129 ASN A N 1
ATOM 947 C CA . ASN A 1 129 ? 3.864 5.470 33.014 1.00 90.69 129 ASN A CA 1
ATOM 948 C C . ASN A 1 129 ? 2.637 5.294 32.104 1.00 90.69 129 ASN A C 1
ATOM 950 O O . ASN A 1 129 ? 1.608 4.779 32.533 1.00 90.69 129 ASN A O 1
ATOM 954 N N . CYS A 1 130 ? 2.698 5.748 30.854 1.00 93.81 130 CYS A N 1
ATOM 955 C CA . CYS A 1 130 ? 1.566 5.654 29.942 1.00 93.81 130 CYS A CA 1
ATOM 956 C C . CYS A 1 130 ? 1.477 4.243 29.355 1.00 93.81 130 CYS A C 1
ATOM 958 O O . CYS A 1 130 ? 2.485 3.657 28.949 1.00 93.81 130 CYS A O 1
ATOM 960 N N . ARG A 1 131 ? 0.260 3.704 29.258 1.00 94.38 131 ARG A N 1
ATOM 961 C CA . ARG A 1 131 ? -0.013 2.412 28.617 1.00 94.38 131 ARG A CA 1
ATOM 962 C C . ARG A 1 131 ? -1.196 2.514 27.661 1.00 94.38 131 ARG A C 1
ATOM 964 O O . ARG A 1 131 ? -2.172 3.214 27.931 1.00 94.38 131 ARG A O 1
ATOM 971 N N . TRP A 1 132 ? -1.104 1.793 26.552 1.00 95.06 132 TRP A N 1
ATOM 972 C CA . TRP A 1 132 ? -2.204 1.551 25.633 1.00 95.06 132 TRP A CA 1
ATOM 973 C C . TRP A 1 132 ? -2.968 0.309 26.074 1.00 95.06 132 TRP A C 1
ATOM 975 O O . TRP A 1 132 ? -2.443 -0.798 26.017 1.00 95.06 132 TRP A O 1
ATOM 985 N N . LEU A 1 133 ? -4.219 0.492 26.483 1.00 94.94 133 LEU A N 1
ATOM 986 C CA . LEU A 1 133 ? -5.181 -0.590 26.646 1.00 94.94 133 LEU A CA 1
ATOM 987 C C . LEU A 1 133 ? -5.918 -0.786 25.319 1.00 94.94 133 LEU A C 1
ATOM 989 O O . LEU A 1 133 ? -6.609 0.124 24.859 1.00 94.94 133 LEU A O 1
ATOM 993 N N . SER A 1 134 ? -5.790 -1.965 24.718 1.00 95.62 134 SER A N 1
ATOM 994 C CA . SER A 1 134 ? -6.562 -2.365 23.540 1.00 95.62 134 SER A CA 1
ATOM 995 C C . SER A 1 134 ? -7.638 -3.356 23.966 1.00 95.62 134 SER A C 1
ATOM 997 O O . SER A 1 134 ? -7.327 -4.419 24.490 1.00 95.62 134 SER A O 1
ATOM 999 N N . VAL A 1 135 ? -8.902 -3.013 23.744 1.00 93.75 135 VAL A N 1
ATOM 1000 C CA . VAL A 1 135 ? -10.068 -3.847 24.050 1.00 93.75 135 VAL A CA 1
ATOM 1001 C C . VAL A 1 135 ? -10.641 -4.361 22.736 1.00 93.75 135 VAL A C 1
ATOM 1003 O O . VAL A 1 135 ? -11.003 -3.566 21.869 1.00 93.75 135 VAL A O 1
ATOM 1006 N N . THR A 1 136 ? -10.695 -5.681 22.567 1.00 93.81 136 THR A N 1
ATOM 1007 C CA . THR A 1 136 ? -11.119 -6.308 21.310 1.00 93.81 136 THR A CA 1
ATOM 1008 C C . THR A 1 136 ? -12.550 -6.800 21.419 1.00 93.81 136 THR A C 1
ATOM 1010 O O . THR A 1 136 ? -12.858 -7.671 22.233 1.00 93.81 136 THR A O 1
ATOM 1013 N N . TRP A 1 137 ? -13.405 -6.273 20.554 1.00 92.31 137 TRP A N 1
ATOM 1014 C CA . TRP A 1 137 ? -14.783 -6.703 20.371 1.00 92.31 137 TRP A CA 1
ATOM 1015 C C . TRP A 1 137 ? -14.907 -7.493 19.074 1.00 92.31 137 TRP A C 1
ATOM 1017 O O . TRP A 1 137 ? -14.208 -7.200 18.110 1.00 92.31 137 TRP A O 1
ATOM 1027 N N . GLN A 1 138 ? -15.803 -8.469 19.022 1.00 92.06 138 GLN A N 1
ATOM 1028 C CA . GLN A 1 138 ? -16.138 -9.183 17.796 1.00 92.06 138 GLN A CA 1
ATOM 1029 C C . GLN A 1 138 ? -17.603 -8.967 17.458 1.00 92.06 138 GLN A C 1
ATOM 1031 O O . GLN A 1 138 ? -18.472 -9.070 18.325 1.00 92.06 138 GLN A O 1
ATOM 1036 N N . LEU A 1 139 ? -17.875 -8.683 16.185 1.00 90.38 139 LEU A N 1
ATOM 1037 C CA . LEU A 1 139 ? -19.237 -8.663 15.679 1.00 90.38 139 LEU A CA 1
ATOM 1038 C C . LEU A 1 139 ? -19.702 -10.098 15.410 1.00 90.38 139 LEU A C 1
ATOM 1040 O O . LEU A 1 139 ? -19.294 -10.712 14.425 1.00 90.38 139 LEU A O 1
ATOM 1044 N N . PHE A 1 140 ? -20.550 -10.629 16.286 1.00 87.31 140 PHE A N 1
ATOM 1045 C CA . PHE A 1 140 ? -20.999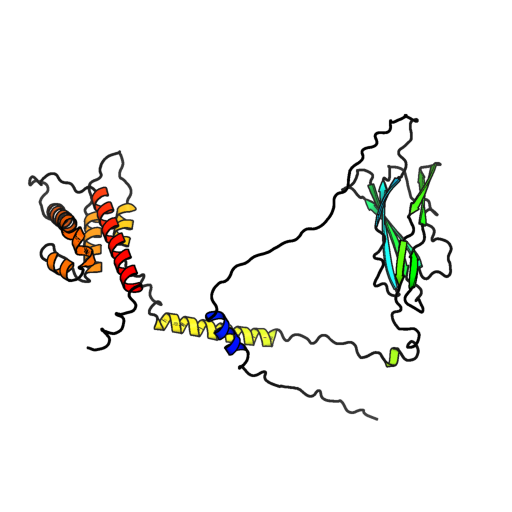 -12.022 16.247 1.00 87.31 140 PHE A CA 1
ATOM 1046 C C . PHE A 1 140 ? -22.403 -12.202 15.650 1.00 87.31 140 PHE A C 1
ATOM 1048 O O . PHE A 1 140 ? -22.718 -13.278 15.146 1.00 87.31 140 PHE A O 1
ATOM 1055 N N . LYS A 1 141 ? -23.255 -11.163 15.653 1.00 86.00 141 LYS A N 1
ATOM 1056 C CA . LYS A 1 141 ? -24.603 -11.224 15.047 1.00 86.00 141 LYS A CA 1
ATOM 1057 C C . LYS A 1 141 ? -24.767 -10.207 13.918 1.00 86.00 141 LYS A C 1
ATOM 1059 O O . LYS A 1 141 ? -24.254 -9.092 13.984 1.00 86.00 141 LYS A O 1
ATOM 1064 N N . THR A 1 142 ? -25.522 -10.586 12.888 1.00 81.19 142 THR A N 1
ATOM 1065 C CA . THR A 1 142 ? -25.896 -9.695 11.779 1.00 81.19 142 THR A CA 1
ATOM 1066 C C . THR A 1 142 ? -27.089 -8.822 12.147 1.00 81.19 142 THR A C 1
ATOM 1068 O O . THR A 1 142 ? -27.997 -9.276 12.843 1.00 81.19 142 THR A O 1
ATOM 1071 N N . VAL A 1 143 ? -27.147 -7.620 11.585 1.00 83.94 143 VAL A N 1
ATOM 1072 C CA . VAL A 1 143 ? -28.343 -6.765 11.603 1.00 83.94 143 VAL A CA 1
ATOM 1073 C C . VAL A 1 143 ? -29.220 -7.040 10.376 1.00 83.94 143 VAL A C 1
ATOM 1075 O O . VAL A 1 143 ? -28.727 -7.549 9.373 1.00 83.94 143 VAL A O 1
ATOM 1078 N N . HIS A 1 144 ? -30.519 -6.741 10.457 1.00 85.50 144 HIS A N 1
ATOM 1079 C CA . HIS A 1 144 ? -31.451 -6.927 9.332 1.00 85.50 144 HIS A CA 1
ATOM 1080 C C . HIS A 1 144 ? -31.311 -5.799 8.304 1.00 85.50 144 HIS A C 1
ATOM 1082 O O . HIS A 1 144 ? -31.212 -6.054 7.110 1.00 85.50 144 HIS A O 1
ATOM 1088 N N . ASN A 1 145 ? -31.233 -4.565 8.802 1.00 84.88 145 ASN A N 1
ATOM 1089 C CA . ASN A 1 145 ? -31.048 -3.348 8.023 1.00 84.88 145 ASN A CA 1
ATOM 1090 C C . ASN A 1 145 ? -29.776 -2.640 8.478 1.00 84.88 145 ASN A C 1
ATOM 1092 O O . ASN A 1 145 ? -29.337 -2.831 9.615 1.00 84.88 145 ASN A O 1
ATOM 1096 N N . THR A 1 146 ? -29.212 -1.801 7.609 1.00 87.31 146 THR A N 1
ATOM 1097 C CA . THR A 1 146 ? -28.101 -0.926 7.993 1.00 87.31 146 THR A CA 1
ATOM 1098 C C . THR A 1 146 ? -28.537 -0.058 9.173 1.00 87.31 146 THR A C 1
ATOM 1100 O O . THR A 1 146 ? -29.515 0.683 9.069 1.00 87.31 146 THR A O 1
ATOM 1103 N N . THR A 1 147 ? -27.863 -0.192 10.314 1.00 87.81 147 THR A N 1
ATOM 1104 C CA . THR A 1 147 ? -28.245 0.499 11.550 1.00 87.81 147 THR A CA 1
ATOM 1105 C C . THR A 1 147 ? -27.027 0.821 12.399 1.00 87.81 147 THR A C 1
ATOM 1107 O O . THR A 1 147 ? -26.017 0.112 12.357 1.00 87.81 147 THR A O 1
ATOM 1110 N N . ASP A 1 148 ? -27.148 1.873 13.201 1.00 89.50 148 ASP A N 1
ATOM 1111 C CA . ASP A 1 148 ? -26.108 2.266 14.137 1.00 89.50 148 ASP A CA 1
ATOM 1112 C C . ASP A 1 148 ? -26.275 1.500 15.451 1.00 89.50 148 ASP A C 1
ATOM 1114 O O . ASP A 1 148 ? -27.271 1.630 16.164 1.00 89.50 148 ASP A O 1
ATOM 1118 N N . VAL A 1 149 ? -25.270 0.698 15.786 1.00 88.12 149 VAL A N 1
ATOM 1119 C CA . VAL A 1 149 ? -25.192 -0.060 17.029 1.00 88.12 149 VAL A CA 1
ATOM 1120 C C . VAL A 1 149 ? -24.254 0.652 18.005 1.00 88.12 149 VAL A C 1
ATOM 1122 O O . VAL A 1 149 ? -23.134 1.024 17.635 1.00 88.12 149 VAL A O 1
ATOM 1125 N N . PRO A 1 150 ? -24.670 0.848 19.270 1.00 87.69 150 PRO A N 1
ATOM 1126 C CA . PRO A 1 150 ? -23.788 1.406 20.280 1.00 87.69 150 PRO A CA 1
ATOM 1127 C C . PRO A 1 150 ? -22.730 0.374 20.686 1.00 87.69 150 PRO A C 1
ATOM 1129 O O . PRO A 1 150 ? -23.059 -0.735 21.106 1.00 87.69 150 PRO A O 1
ATOM 1132 N N . LEU A 1 151 ? -21.459 0.767 20.624 1.00 89.06 151 LEU A N 1
ATOM 1133 C CA . LEU A 1 151 ? -20.394 0.114 21.372 1.00 89.06 151 LEU A CA 1
ATOM 1134 C C . LEU A 1 151 ? -20.470 0.638 22.816 1.00 89.06 151 LEU A C 1
ATOM 1136 O O . LEU A 1 151 ? -20.264 1.839 23.036 1.00 89.06 151 LEU A O 1
ATOM 1140 N N . PRO A 1 152 ? -20.833 -0.209 23.790 1.00 86.44 152 PRO A N 1
ATOM 1141 C CA . PRO A 1 152 ? -21.253 0.261 25.099 1.00 86.44 152 PRO A CA 1
ATO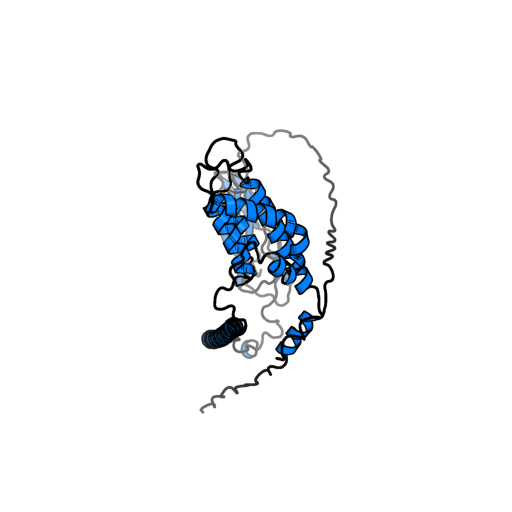M 1142 C C . PRO A 1 152 ? -20.078 0.825 25.906 1.00 86.44 152 PRO A C 1
ATOM 1144 O O . PRO A 1 152 ? -18.932 0.388 25.774 1.00 86.44 152 PRO A O 1
ATOM 1147 N N . ALA A 1 153 ? -20.376 1.799 26.772 1.00 89.06 153 ALA A N 1
ATOM 1148 C CA . ALA A 1 153 ? -19.389 2.311 27.714 1.00 89.06 153 ALA A CA 1
ATOM 1149 C C . ALA A 1 153 ? -18.923 1.162 28.616 1.00 89.06 153 ALA A C 1
ATOM 1151 O O . ALA A 1 153 ? -19.745 0.472 29.219 1.00 89.06 153 ALA A O 1
ATOM 1152 N N . THR A 1 154 ? -17.615 0.928 28.663 1.00 88.88 154 THR A N 1
ATOM 1153 C CA . THR A 1 154 ? -17.047 -0.252 29.325 1.00 88.88 154 THR A CA 1
ATOM 1154 C C . THR A 1 154 ? -16.337 0.178 30.605 1.00 88.88 154 THR A C 1
ATOM 1156 O O . THR A 1 154 ? -15.368 0.941 30.533 1.00 88.88 154 THR A O 1
ATOM 1159 N N . PRO A 1 155 ? -16.792 -0.267 31.787 1.00 90.31 155 PRO A N 1
ATOM 1160 C CA . PRO A 1 155 ? -16.091 0.022 33.025 1.00 90.31 155 PRO A CA 1
ATOM 1161 C C . PRO A 1 155 ? -14.796 -0.797 33.087 1.00 90.31 155 PRO A C 1
ATOM 1163 O O . PRO A 1 155 ? -14.813 -2.017 32.947 1.00 90.31 155 PRO A O 1
ATOM 1166 N N . LEU A 1 156 ? -13.679 -0.116 33.322 1.00 92.25 156 LEU A N 1
ATOM 1167 C CA . LEU A 1 156 ? -12.372 -0.692 33.611 1.00 92.25 156 LEU A CA 1
ATOM 1168 C C . LEU A 1 156 ? -12.096 -0.556 35.110 1.00 92.25 156 LEU A C 1
ATOM 1170 O O . LEU A 1 156 ? -11.942 0.558 35.613 1.00 92.25 156 LEU A O 1
ATOM 1174 N N . ARG A 1 157 ? -12.000 -1.672 35.833 1.00 92.69 157 ARG A N 1
ATOM 1175 C CA . ARG A 1 157 ? -11.594 -1.681 37.245 1.00 92.69 157 ARG A CA 1
ATOM 1176 C C . ARG A 1 157 ? -10.107 -1.988 37.353 1.00 92.69 157 ARG A C 1
ATOM 1178 O O . ARG A 1 157 ? -9.633 -2.998 36.834 1.00 92.69 157 ARG A O 1
ATOM 1185 N N . LEU A 1 158 ? -9.393 -1.128 38.066 1.00 92.44 158 LEU A N 1
ATOM 1186 C CA . LEU A 1 158 ? -7.976 -1.286 38.369 1.00 92.44 158 LEU A CA 1
ATOM 1187 C C . LEU A 1 158 ? -7.801 -1.427 39.880 1.00 92.44 158 LEU A C 1
ATOM 1189 O O . LEU A 1 158 ? -8.508 -0.776 40.652 1.00 92.44 158 LEU A O 1
ATOM 1193 N N . ARG A 1 159 ? -6.853 -2.262 40.301 1.00 92.25 159 ARG A N 1
ATOM 1194 C CA . ARG A 1 159 ? -6.574 -2.561 41.707 1.00 92.25 159 ARG A CA 1
ATOM 1195 C C . ARG A 1 159 ? -5.093 -2.375 42.027 1.00 92.25 159 ARG A C 1
ATOM 1197 O O . ARG A 1 159 ? -4.234 -2.741 41.229 1.00 92.25 159 ARG A O 1
ATOM 1204 N N . LYS A 1 160 ? -4.808 -1.843 43.215 1.00 91.06 160 LYS A N 1
ATOM 1205 C CA . LYS A 1 160 ? -3.476 -1.748 43.829 1.00 91.06 160 LYS A CA 1
ATOM 1206 C C . LYS A 1 160 ? -3.589 -2.124 45.305 1.00 91.06 160 LYS A C 1
ATOM 1208 O O . LYS A 1 160 ? -4.030 -1.328 46.132 1.00 91.06 160 LYS A O 1
ATOM 1213 N N . GLY A 1 161 ? -3.252 -3.370 45.641 1.00 87.69 161 GLY A N 1
ATOM 1214 C CA . GLY A 1 161 ? -3.497 -3.914 46.982 1.00 87.69 161 GLY A CA 1
ATOM 1215 C C . GLY A 1 161 ? -4.993 -3.906 47.322 1.00 87.69 161 GLY A C 1
ATOM 1216 O O . GLY A 1 161 ? -5.773 -4.570 46.636 1.00 87.69 161 GLY A O 1
ATOM 1217 N N . ALA A 1 162 ? -5.376 -3.139 48.349 1.00 84.12 162 ALA A N 1
ATOM 1218 C CA . ALA A 1 162 ? -6.766 -2.919 48.768 1.00 84.12 162 ALA A CA 1
ATOM 1219 C C . ALA A 1 162 ? -7.457 -1.738 48.053 1.00 84.12 162 ALA A C 1
ATOM 1221 O O . ALA A 1 162 ? -8.672 -1.582 48.153 1.00 84.12 162 ALA A O 1
ATOM 1222 N N . GLN A 1 163 ? -6.707 -0.898 47.333 1.00 89.19 163 GLN A N 1
ATOM 1223 C CA . GLN A 1 163 ? -7.273 0.237 46.606 1.00 89.19 163 GLN A CA 1
ATOM 1224 C C . GLN A 1 163 ? -7.863 -0.236 45.276 1.00 89.19 163 GLN A C 1
ATOM 1226 O O . GLN A 1 163 ? -7.190 -0.921 44.506 1.00 89.19 163 GLN A O 1
ATOM 1231 N N . ILE A 1 164 ? -9.107 0.153 44.993 1.00 89.06 164 ILE A N 1
ATOM 1232 C CA . ILE A 1 164 ? -9.797 -0.123 43.729 1.00 89.06 164 ILE A CA 1
ATOM 1233 C C . ILE A 1 164 ? -10.228 1.210 43.127 1.00 89.06 164 ILE A C 1
ATOM 1235 O O . ILE A 1 164 ? -10.871 2.015 43.795 1.00 89.06 164 ILE A O 1
ATOM 1239 N N . THR A 1 165 ? -9.914 1.422 41.853 1.00 90.19 165 THR A N 1
ATOM 1240 C CA . THR A 1 165 ? -10.417 2.556 41.075 1.00 90.19 165 THR A CA 1
ATOM 1241 C C . THR A 1 165 ? -11.173 2.064 39.848 1.00 90.19 165 THR A C 1
ATOM 1243 O O . THR A 1 165 ? -10.936 0.957 39.356 1.00 90.19 165 THR A O 1
ATOM 1246 N N . ARG A 1 166 ? -12.107 2.878 39.353 1.00 90.62 166 ARG A N 1
ATOM 1247 C CA . ARG A 1 166 ? -12.873 2.590 38.138 1.00 90.62 166 ARG A CA 1
ATOM 1248 C C . ARG A 1 166 ? -12.665 3.705 37.128 1.00 90.62 166 ARG A C 1
ATOM 1250 O O . ARG A 1 166 ? -12.938 4.865 37.418 1.00 90.62 166 ARG A O 1
ATOM 1257 N N . LEU A 1 167 ? -12.234 3.332 35.933 1.00 91.69 167 LEU A N 1
ATOM 1258 C CA . LEU A 1 167 ? -12.174 4.198 34.766 1.00 91.69 167 LEU A CA 1
ATOM 1259 C C . LEU A 1 167 ? -13.297 3.808 33.810 1.00 91.69 167 LEU A C 1
ATOM 1261 O O . LEU A 1 167 ? -13.561 2.627 33.614 1.00 91.69 167 LEU A O 1
ATOM 1265 N N . MET A 1 168 ? -13.962 4.787 33.206 1.00 90.56 168 MET A N 1
ATOM 1266 C CA . MET A 1 168 ? -15.010 4.519 32.225 1.00 90.56 168 MET A CA 1
ATOM 1267 C C . MET A 1 168 ? -14.455 4.717 30.818 1.00 90.56 168 MET A C 1
ATOM 1269 O O . MET A 1 168 ? -14.048 5.823 30.462 1.00 90.56 168 MET A O 1
ATOM 1273 N N . LEU A 1 169 ? -14.450 3.659 30.008 1.00 91.44 169 LEU A N 1
ATOM 1274 C CA . LEU A 1 169 ? -14.223 3.776 28.571 1.00 91.44 169 LEU A CA 1
ATOM 1275 C C . LEU A 1 169 ? -15.520 4.319 27.951 1.00 91.44 169 LEU A C 1
ATOM 1277 O O . LEU A 1 169 ? -16.562 3.679 28.110 1.00 91.44 169 LEU A O 1
ATOM 1281 N N . PRO A 1 170 ? -15.503 5.491 27.296 1.00 92.00 170 PRO A N 1
ATOM 1282 C CA . PRO A 1 170 ? -16.715 6.107 26.779 1.00 92.00 170 PRO A CA 1
ATOM 1283 C C . PRO A 1 170 ? -17.344 5.260 25.670 1.00 92.00 170 PRO A C 1
ATOM 1285 O O . PRO A 1 170 ? -16.654 4.580 24.909 1.00 92.00 170 PRO A O 1
ATOM 1288 N N . ALA A 1 171 ? -18.672 5.322 25.579 1.00 90.62 171 ALA A N 1
ATOM 1289 C CA . ALA A 1 171 ? -19.411 4.667 24.508 1.00 90.62 171 ALA A CA 1
ATOM 1290 C C . ALA A 1 171 ? -19.052 5.280 23.146 1.00 90.62 171 ALA A C 1
ATOM 1292 O O . ALA A 1 171 ? -18.764 6.473 23.037 1.00 90.62 171 ALA A O 1
ATOM 1293 N N . SER A 1 172 ? -19.129 4.472 22.094 1.00 90.75 172 SER A N 1
ATOM 1294 C CA . SER A 1 172 ? -19.020 4.940 20.708 1.00 90.75 172 SER A CA 1
ATOM 1295 C C . SER A 1 172 ? -20.118 4.314 19.852 1.00 90.75 172 SER A C 1
ATOM 1297 O O . SER A 1 172 ? -20.874 3.468 20.327 1.00 90.75 172 SER A O 1
ATOM 1299 N N . ARG A 1 173 ? -20.273 4.770 18.610 1.00 90.31 173 ARG A N 1
ATOM 1300 C CA . ARG A 1 173 ? -21.289 4.259 17.684 1.00 90.31 173 ARG A CA 1
ATOM 1301 C C . ARG A 1 173 ? -20.618 3.619 16.483 1.00 90.31 173 ARG A C 1
ATOM 1303 O O . ARG A 1 173 ? -19.578 4.090 16.031 1.00 90.31 173 ARG A O 1
ATOM 1310 N N . LEU A 1 174 ? -21.229 2.549 15.998 1.00 89.62 174 LEU A N 1
ATOM 1311 C CA . LEU A 1 174 ? -20.775 1.782 14.851 1.00 89.62 174 LEU A CA 1
ATOM 1312 C C . LEU A 1 174 ? -21.948 1.583 13.901 1.00 89.62 174 LEU A C 1
ATOM 1314 O O . LEU A 1 174 ? -22.978 1.057 14.303 1.00 89.62 174 LEU A O 1
ATOM 1318 N N . SER A 1 175 ? -21.777 1.953 12.644 1.00 89.56 175 SER A N 1
ATOM 1319 C CA . SER A 1 175 ? -22.704 1.663 11.565 1.00 89.56 175 SER A CA 1
ATOM 1320 C C . SER A 1 175 ? -22.424 0.268 11.016 1.00 89.56 175 SER A C 1
ATOM 1322 O O . SER A 1 175 ? -21.352 -0.014 10.466 1.00 89.56 175 SER A O 1
ATOM 1324 N N . LEU A 1 176 ? -23.387 -0.630 11.207 1.00 87.56 176 LEU A N 1
ATOM 1325 C CA . LEU A 1 176 ? -23.320 -2.005 10.734 1.00 87.56 176 LEU A CA 1
ATOM 1326 C C . LEU A 1 176 ? -24.180 -2.148 9.489 1.00 87.56 176 LEU A C 1
ATOM 1328 O O . LEU A 1 176 ? -25.336 -1.729 9.494 1.00 87.56 176 LEU A O 1
ATOM 1332 N N . SER A 1 177 ? -23.641 -2.785 8.451 1.00 84.94 177 SER A N 1
ATOM 1333 C CA . SER A 1 177 ? -24.396 -3.111 7.243 1.00 84.94 177 SER A CA 1
ATOM 1334 C C . SER A 1 177 ? -24.489 -4.628 7.078 1.00 84.94 177 SER A C 1
ATOM 1336 O O . SER A 1 177 ? -23.503 -5.332 7.319 1.00 84.94 177 SER A O 1
ATOM 1338 N N . PRO A 1 178 ? -25.661 -5.173 6.711 1.00 84.19 178 PRO A N 1
ATOM 1339 C CA . PRO A 1 178 ? -25.775 -6.593 6.428 1.00 84.19 178 PRO A CA 1
ATOM 1340 C C . PRO A 1 178 ? -24.955 -6.959 5.184 1.00 84.19 178 PRO A C 1
ATOM 1342 O O . PRO A 1 178 ? -25.007 -6.269 4.170 1.00 84.19 178 PRO A O 1
ATOM 1345 N N . LEU A 1 179 ? -24.241 -8.088 5.236 1.00 80.38 179 LEU A N 1
ATOM 1346 C CA . LEU A 1 179 ? -23.492 -8.610 4.081 1.00 80.38 179 LEU A CA 1
ATOM 1347 C C . LEU A 1 179 ? -24.420 -8.939 2.899 1.00 80.38 179 LEU A C 1
ATOM 1349 O O . LEU A 1 179 ? -24.053 -8.783 1.737 1.00 80.38 179 LEU A O 1
ATOM 1353 N N . VAL A 1 180 ? -25.630 -9.398 3.214 1.00 80.44 180 VAL A N 1
ATOM 1354 C CA . VAL A 1 180 ? -26.682 -9.726 2.255 1.00 80.44 180 VAL A CA 1
ATOM 1355 C C . VAL A 1 180 ? -27.950 -9.024 2.723 1.00 80.44 180 VAL A C 1
ATOM 1357 O O . VAL A 1 180 ? -28.335 -9.243 3.876 1.00 80.44 180 VAL A O 1
ATOM 1360 N N . PRO A 1 181 ? -28.611 -8.214 1.872 1.00 80.06 181 PRO A N 1
ATOM 1361 C CA . PRO A 1 181 ? -29.915 -7.644 2.196 1.00 80.06 181 PRO A CA 1
ATOM 1362 C C . PRO A 1 181 ? -30.866 -8.744 2.660 1.00 80.06 181 PRO A C 1
ATOM 1364 O O . PRO A 1 181 ? -30.923 -9.810 2.035 1.00 80.06 181 PRO A O 1
ATOM 1367 N N . TRP A 1 182 ? -31.574 -8.510 3.763 1.00 80.38 182 TRP A N 1
ATOM 1368 C CA . TRP A 1 182 ? -32.390 -9.537 4.405 1.00 80.38 182 TRP A CA 1
ATOM 1369 C C . TRP A 1 182 ? -33.427 -10.138 3.444 1.00 80.38 182 TRP A C 1
ATOM 1371 O O . TRP A 1 182 ? -33.650 -11.348 3.442 1.00 80.38 182 TRP A O 1
ATOM 1381 N N . GLU A 1 183 ? -33.964 -9.317 2.544 1.00 82.31 183 GLU A N 1
ATOM 1382 C CA . GLU A 1 183 ? -34.951 -9.676 1.523 1.00 82.31 183 GLU A CA 1
ATOM 1383 C C . GLU A 1 183 ? -34.412 -10.694 0.507 1.00 82.31 183 GLU A C 1
ATOM 1385 O O . GLU A 1 183 ? -35.179 -11.453 -0.079 1.00 82.31 183 GLU A O 1
ATOM 1390 N N . ARG A 1 184 ? -33.090 -10.731 0.295 1.00 79.94 184 ARG A N 1
ATOM 1391 C CA . ARG A 1 184 ? -32.414 -11.636 -0.652 1.00 79.94 184 ARG A CA 1
ATOM 1392 C C . ARG A 1 184 ? -31.654 -12.767 0.030 1.00 79.94 184 ARG A C 1
ATOM 1394 O O . ARG A 1 184 ? -30.842 -13.432 -0.607 1.00 79.94 184 ARG A O 1
ATOM 1401 N N . ARG A 1 185 ? -31.897 -12.999 1.323 1.00 77.06 185 ARG A N 1
ATOM 1402 C CA . ARG A 1 185 ? -31.264 -14.095 2.069 1.00 77.06 185 ARG A CA 1
ATOM 1403 C C . ARG A 1 185 ? -31.622 -15.463 1.480 1.00 77.06 185 ARG A C 1
ATOM 1405 O O . ARG A 1 185 ? -30.749 -16.323 1.370 1.00 77.06 185 ARG A O 1
ATOM 1412 N N . ALA A 1 186 ? -32.891 -15.665 1.121 1.00 77.69 186 ALA A N 1
ATOM 1413 C CA . ALA A 1 186 ? -33.348 -16.900 0.493 1.00 77.69 186 ALA A CA 1
ATOM 1414 C C . ALA A 1 186 ? -32.759 -17.003 -0.924 1.00 77.69 186 ALA A C 1
ATOM 1416 O O . ALA A 1 186 ? -33.006 -16.139 -1.761 1.00 77.69 186 ALA A O 1
ATOM 1417 N N . GLY A 1 187 ? -31.943 -18.029 -1.174 1.00 75.75 187 GLY A N 1
ATOM 1418 C CA . GLY A 1 187 ? -31.289 -18.235 -2.472 1.00 75.75 187 GLY A CA 1
ATOM 1419 C C . GLY A 1 187 ? -30.046 -17.371 -2.720 1.00 75.75 187 GLY A C 1
ATOM 1420 O O . GLY A 1 187 ? -29.564 -17.310 -3.849 1.00 75.75 187 GLY A O 1
ATOM 1421 N N . TRP A 1 188 ? -29.473 -16.710 -1.699 1.00 78.62 188 TRP A N 1
ATOM 1422 C CA . TRP A 1 188 ? -28.236 -15.934 -1.900 1.00 78.62 188 TRP A CA 1
ATOM 1423 C C . TRP A 1 188 ? -27.089 -16.799 -2.432 1.00 78.62 188 TRP A C 1
ATOM 1425 O O . TRP A 1 188 ? -26.333 -16.355 -3.295 1.00 78.62 188 TRP A O 1
ATOM 1435 N N . VAL A 1 189 ? -26.997 -18.045 -1.964 1.00 79.56 189 VAL A N 1
ATOM 1436 C CA . VAL A 1 189 ? -26.006 -19.019 -2.440 1.00 79.56 189 VAL A CA 1
ATOM 1437 C C . VAL A 1 189 ? -26.168 -19.269 -3.942 1.00 79.56 189 VAL A C 1
ATOM 1439 O O . VAL A 1 189 ? -25.172 -19.272 -4.658 1.00 79.56 189 VAL A O 1
ATOM 1442 N N . ASP A 1 190 ? -27.403 -19.353 -4.442 1.00 81.06 190 ASP A N 1
ATOM 1443 C CA . ASP A 1 190 ? -27.690 -19.525 -5.874 1.00 81.06 190 ASP A CA 1
ATOM 1444 C C . ASP A 1 190 ? -27.341 -18.269 -6.691 1.00 81.06 190 ASP A C 1
ATOM 1446 O O . ASP A 1 190 ? -27.035 -18.345 -7.880 1.00 81.06 190 ASP A O 1
ATOM 1450 N N . SER A 1 191 ? -27.347 -17.096 -6.047 1.00 77.12 191 SER A N 1
ATOM 1451 C CA . SER A 1 191 ? -26.919 -15.828 -6.649 1.00 77.12 191 SER A CA 1
ATOM 1452 C C . SER A 1 191 ? -25.402 -15.596 -6.608 1.00 77.12 191 SER A C 1
ATOM 1454 O O . SER A 1 191 ? -24.915 -14.643 -7.230 1.00 77.12 191 SER A O 1
ATOM 1456 N N . MET A 1 192 ? -24.638 -16.438 -5.895 1.00 76.38 192 MET A N 1
ATOM 1457 C CA . MET A 1 192 ? -23.182 -16.332 -5.868 1.00 76.38 192 MET A CA 1
ATOM 1458 C C . MET A 1 192 ? -22.628 -16.644 -7.252 1.00 76.38 192 MET A C 1
ATOM 1460 O O . MET A 1 192 ? -22.672 -17.771 -7.743 1.00 76.38 192 MET A O 1
ATOM 1464 N N . ARG A 1 193 ? -22.046 -15.627 -7.883 1.00 79.75 193 ARG A N 1
ATOM 1465 C CA . ARG A 1 193 ? -21.246 -15.846 -9.083 1.00 79.75 193 ARG A CA 1
ATOM 1466 C C . ARG A 1 193 ? -19.940 -16.528 -8.676 1.00 79.75 193 ARG A C 1
ATOM 1468 O O . ARG A 1 193 ? -19.401 -16.194 -7.617 1.00 79.75 193 ARG A O 1
ATOM 1475 N N . PRO A 1 194 ? -19.407 -17.443 -9.503 1.00 80.88 194 PRO A N 1
ATOM 1476 C CA . PRO A 1 194 ? -18.073 -17.976 -9.276 1.00 80.88 194 PRO A CA 1
ATOM 1477 C C . PRO A 1 194 ? -17.104 -16.804 -9.102 1.00 80.88 194 PRO A C 1
ATOM 1479 O O . PRO A 1 194 ? -17.155 -15.834 -9.864 1.00 80.88 194 PRO A O 1
ATOM 1482 N N . GLY A 1 195 ? -16.283 -16.870 -8.050 1.00 78.56 195 GLY A N 1
ATOM 1483 C CA . GLY A 1 195 ? -15.365 -15.793 -7.697 1.00 78.56 195 GLY A CA 1
ATOM 1484 C C . GLY A 1 195 ? -14.539 -15.376 -8.910 1.00 78.56 195 GLY A C 1
ATOM 1485 O O . GLY A 1 195 ? -14.032 -16.227 -9.644 1.00 78.56 195 GLY A O 1
ATOM 1486 N N . TRP A 1 196 ? -14.430 -14.067 -9.133 1.00 78.75 196 TRP A N 1
ATOM 1487 C CA . TRP A 1 196 ? -13.622 -13.537 -10.222 1.00 78.75 196 TRP A CA 1
ATOM 1488 C C . TRP A 1 196 ? -12.170 -13.954 -9.998 1.00 78.75 196 TRP A C 1
ATOM 1490 O O . TRP A 1 196 ? -11.496 -13.444 -9.102 1.00 78.75 196 TRP A O 1
ATOM 1500 N N . GLN A 1 197 ? -11.685 -14.910 -10.785 1.00 77.50 197 GLN A N 1
ATOM 1501 C CA . GLN A 1 197 ? -10.275 -15.253 -10.758 1.00 77.50 197 GLN A CA 1
ATOM 1502 C C . GLN A 1 197 ? -9.517 -14.125 -11.447 1.00 77.50 197 GLN A C 1
ATOM 1504 O O . GLN A 1 197 ? -9.786 -13.797 -12.603 1.00 77.50 197 GLN A O 1
ATOM 1509 N N . ALA A 1 198 ? -8.585 -13.506 -10.721 1.00 79.62 198 ALA A N 1
ATOM 1510 C CA . ALA A 1 198 ? -7.688 -12.529 -11.309 1.00 79.62 198 ALA A CA 1
ATOM 1511 C C . ALA A 1 198 ? -6.983 -13.180 -12.505 1.00 79.62 198 ALA A C 1
ATOM 1513 O O . ALA A 1 198 ? -6.331 -14.219 -12.362 1.00 79.62 198 ALA A O 1
ATOM 1514 N N . ASN A 1 199 ? -7.147 -12.590 -13.689 1.00 80.94 199 ASN A N 1
ATOM 1515 C CA . ASN A 1 199 ? -6.477 -13.090 -14.876 1.00 80.94 199 ASN A CA 1
ATOM 1516 C C . ASN A 1 199 ? -4.965 -12.992 -14.640 1.00 80.94 199 ASN A C 1
ATOM 1518 O O . ASN A 1 199 ? -4.465 -11.936 -14.242 1.00 80.94 199 ASN A O 1
ATOM 1522 N N . ARG A 1 200 ? -4.237 -14.095 -14.828 1.00 81.94 200 ARG A N 1
ATOM 1523 C CA . ARG A 1 200 ? -2.785 -14.088 -14.640 1.00 81.94 200 ARG A CA 1
ATOM 1524 C C . ARG A 1 200 ? -2.188 -13.208 -15.729 1.00 81.94 200 ARG A C 1
ATOM 1526 O O . ARG A 1 200 ? -2.347 -13.496 -16.912 1.00 81.94 200 ARG A O 1
ATOM 1533 N N . LEU A 1 201 ? -1.516 -12.133 -15.330 1.00 82.38 201 LEU A N 1
ATOM 1534 C CA . LEU A 1 201 ? -0.781 -11.302 -16.271 1.00 82.38 201 LEU A CA 1
ATOM 1535 C C . LEU A 1 201 ? 0.350 -12.150 -16.865 1.00 82.38 201 LEU A C 1
ATOM 1537 O O . LEU A 1 201 ? 1.235 -12.595 -16.133 1.00 82.38 201 LEU A O 1
ATOM 1541 N N . ASP A 1 202 ? 0.322 -12.392 -18.175 1.00 87.69 202 ASP A N 1
ATOM 1542 C CA . ASP A 1 202 ? 1.413 -13.081 -18.863 1.00 87.69 202 ASP A CA 1
ATOM 1543 C C . ASP A 1 202 ? 2.615 -12.136 -18.988 1.00 87.69 202 ASP A C 1
ATOM 1545 O O . ASP A 1 202 ? 2.791 -11.419 -19.976 1.00 87.69 202 ASP A O 1
ATOM 1549 N N . VAL A 1 203 ? 3.442 -12.131 -17.944 1.00 92.12 203 VAL A N 1
ATOM 1550 C CA . VAL A 1 203 ? 4.658 -11.317 -17.852 1.00 92.12 203 VAL A CA 1
ATOM 1551 C C . VAL A 1 203 ? 5.633 -11.651 -18.984 1.00 92.12 203 VAL A C 1
ATOM 1553 O O . VAL A 1 203 ? 6.315 -10.762 -19.487 1.00 92.12 203 VAL A O 1
ATOM 1556 N N . ARG A 1 204 ? 5.688 -12.913 -19.432 1.00 91.62 204 ARG A N 1
ATOM 1557 C CA . ARG A 1 204 ? 6.647 -13.355 -20.451 1.00 91.62 204 ARG A CA 1
ATOM 1558 C C . ARG A 1 204 ? 6.317 -12.751 -21.811 1.00 91.62 204 ARG A C 1
ATOM 1560 O O . ARG A 1 204 ? 7.222 -12.240 -22.466 1.00 91.62 204 ARG A O 1
ATOM 1567 N N . SER A 1 205 ? 5.044 -12.769 -22.208 1.00 88.88 205 SER A N 1
ATOM 1568 C CA . SER A 1 205 ? 4.608 -12.147 -23.467 1.00 88.88 205 SER A CA 1
ATOM 1569 C C . SER A 1 205 ? 4.941 -10.650 -23.507 1.00 88.88 205 SER A C 1
ATOM 1571 O O . SER A 1 205 ? 5.527 -10.172 -24.477 1.00 88.88 205 SER A O 1
ATOM 1573 N N . ARG A 1 206 ? 4.680 -9.930 -22.406 1.00 90.81 206 ARG A N 1
ATOM 1574 C CA . ARG A 1 206 ? 4.953 -8.491 -22.284 1.00 90.81 206 ARG A CA 1
ATOM 1575 C C . ARG A 1 206 ? 6.441 -8.165 -22.253 1.00 90.81 206 ARG A C 1
ATOM 1577 O O . ARG A 1 206 ? 6.854 -7.171 -22.844 1.00 90.81 206 ARG A O 1
ATOM 1584 N N . LEU A 1 207 ? 7.259 -9.008 -21.624 1.00 94.00 207 LEU A N 1
ATOM 1585 C CA . LEU A 1 207 ? 8.712 -8.850 -21.650 1.00 94.00 207 LEU A CA 1
ATOM 1586 C C . LEU A 1 207 ? 9.273 -9.028 -23.063 1.00 94.00 207 LEU A C 1
ATOM 1588 O O . LEU A 1 207 ? 10.081 -8.207 -23.492 1.00 94.00 207 LEU A O 1
ATOM 1592 N N . ILE A 1 208 ? 8.812 -10.040 -23.804 1.00 95.62 208 ILE A N 1
ATOM 1593 C CA . ILE A 1 208 ? 9.232 -10.264 -25.195 1.00 95.62 208 ILE A CA 1
ATOM 1594 C C . ILE A 1 208 ? 8.834 -9.070 -26.068 1.00 95.62 208 ILE A C 1
ATOM 1596 O O . ILE A 1 208 ? 9.675 -8.536 -26.787 1.00 95.62 208 ILE A O 1
ATOM 1600 N N . GLU A 1 209 ? 7.589 -8.604 -25.954 1.00 94.56 209 GLU A N 1
ATOM 1601 C CA . GLU A 1 209 ? 7.096 -7.428 -26.675 1.00 94.56 209 GLU A CA 1
ATOM 1602 C C . GLU A 1 209 ? 7.945 -6.182 -26.368 1.00 94.56 209 GLU A C 1
ATOM 1604 O O . GLU A 1 209 ? 8.415 -5.506 -27.283 1.00 94.56 209 GLU A O 1
ATOM 1609 N N . SER A 1 210 ? 8.230 -5.919 -25.088 1.00 93.31 210 SER A N 1
ATOM 1610 C CA . SER A 1 210 ? 9.071 -4.787 -24.682 1.00 93.31 210 SER A CA 1
ATOM 1611 C C . SER A 1 210 ? 10.516 -4.905 -25.184 1.00 93.31 210 SER A C 1
ATOM 1613 O O . SER A 1 210 ? 11.112 -3.908 -25.590 1.00 93.31 210 SER A O 1
ATOM 1615 N N . GLY A 1 211 ? 11.065 -6.123 -25.224 1.00 96.69 211 GLY A N 1
ATOM 1616 C CA . GLY A 1 211 ? 12.402 -6.396 -25.743 1.00 96.69 211 GLY A CA 1
ATOM 1617 C C . GLY A 1 211 ? 12.503 -6.151 -27.248 1.00 96.69 211 GLY A C 1
ATOM 1618 O O . GLY A 1 211 ? 13.490 -5.576 -27.705 1.00 96.69 211 GLY A O 1
ATOM 1619 N N . ILE A 1 212 ? 11.465 -6.513 -28.011 1.00 97.19 212 ILE A N 1
ATOM 1620 C CA . ILE A 1 212 ? 11.394 -6.240 -29.453 1.00 97.19 212 ILE A CA 1
ATOM 1621 C C . ILE A 1 212 ? 11.405 -4.729 -29.700 1.00 97.19 212 ILE A C 1
ATOM 1623 O O . ILE A 1 212 ? 12.226 -4.242 -30.476 1.00 97.19 212 ILE A O 1
ATOM 1627 N N . TRP A 1 213 ? 10.553 -3.973 -29.002 1.00 95.88 213 TRP A N 1
ATOM 1628 C CA . TRP A 1 213 ? 10.499 -2.516 -29.149 1.00 95.88 213 TRP A CA 1
ATOM 1629 C C . TRP A 1 213 ? 11.800 -1.829 -28.735 1.00 95.88 213 TRP A C 1
ATOM 1631 O O . TRP A 1 213 ? 12.251 -0.908 -29.418 1.00 95.88 213 TRP A O 1
ATOM 1641 N N . LEU A 1 214 ? 12.447 -2.305 -27.668 1.00 96.94 214 LEU A N 1
ATOM 1642 C CA . LEU A 1 214 ? 13.763 -1.816 -27.264 1.00 96.94 214 LEU A CA 1
ATOM 1643 C C . LEU A 1 214 ? 14.822 -2.094 -28.343 1.00 96.94 214 LEU A C 1
ATOM 1645 O O . LEU A 1 214 ? 15.614 -1.211 -28.667 1.00 96.94 214 LEU A O 1
ATOM 1649 N N . GLY A 1 215 ? 14.812 -3.289 -28.940 1.00 97.31 215 GLY A N 1
ATOM 1650 C CA . GLY A 1 215 ? 15.703 -3.648 -30.044 1.00 97.31 215 GLY A CA 1
ATOM 1651 C C . GLY A 1 215 ? 15.510 -2.754 -31.271 1.00 97.31 215 GLY A C 1
ATOM 1652 O O . GLY A 1 215 ? 16.485 -2.244 -31.822 1.00 97.31 215 GLY A O 1
ATOM 1653 N N . VAL A 1 216 ? 14.257 -2.491 -31.655 1.00 97.12 216 VAL A N 1
ATOM 1654 C CA . VAL A 1 216 ? 13.919 -1.574 -32.758 1.00 97.12 216 VAL A CA 1
ATOM 1655 C C . VAL A 1 216 ? 14.391 -0.150 -32.457 1.00 97.12 216 VAL A C 1
ATOM 1657 O O . VAL A 1 216 ? 14.986 0.491 -33.323 1.00 97.12 216 VAL A O 1
ATOM 1660 N N . ALA A 1 217 ? 14.194 0.340 -31.231 1.00 95.06 217 ALA A N 1
ATOM 1661 C CA . ALA A 1 217 ? 14.656 1.665 -30.824 1.00 95.06 217 ALA A CA 1
ATOM 1662 C C . ALA A 1 217 ? 16.189 1.790 -30.886 1.00 95.06 217 ALA A C 1
ATOM 1664 O O . ALA A 1 217 ? 16.710 2.794 -31.377 1.00 95.06 217 ALA A O 1
ATOM 1665 N N . LEU A 1 218 ? 16.920 0.762 -30.444 1.00 95.69 218 LEU A N 1
ATOM 1666 C CA . LEU A 1 218 ? 18.382 0.730 -30.520 1.00 95.69 218 LEU A CA 1
ATOM 1667 C C . LEU A 1 218 ? 18.884 0.666 -31.966 1.00 95.69 218 LEU A C 1
ATOM 1669 O O . LEU A 1 218 ? 19.829 1.374 -32.306 1.00 95.69 218 LEU A O 1
ATOM 1673 N N . LEU A 1 219 ? 18.236 -0.117 -32.831 1.00 95.56 219 LEU A N 1
ATOM 1674 C CA . LEU A 1 219 ? 18.553 -0.170 -34.261 1.00 95.56 219 LEU A CA 1
ATOM 1675 C C . LEU A 1 219 ? 18.301 1.173 -34.952 1.00 95.56 219 LEU A C 1
ATOM 1677 O O . LEU A 1 219 ? 19.143 1.631 -35.723 1.00 95.56 219 LEU A O 1
ATOM 1681 N N . ALA A 1 220 ? 17.188 1.839 -34.642 1.00 92.88 220 ALA A N 1
ATOM 1682 C CA . ALA A 1 220 ? 16.897 3.174 -35.155 1.00 92.88 220 ALA A CA 1
ATOM 1683 C C . ALA A 1 220 ? 17.945 4.198 -34.686 1.00 92.88 220 ALA A C 1
ATOM 1685 O O . ALA A 1 220 ? 18.432 5.000 -35.486 1.00 92.88 220 ALA A O 1
ATOM 1686 N N . LEU A 1 221 ? 18.351 4.137 -33.413 1.00 89.12 221 LEU A N 1
ATOM 1687 C CA . LEU A 1 221 ? 19.395 5.005 -32.870 1.00 89.12 221 LEU A CA 1
ATOM 1688 C C . LEU A 1 221 ? 20.760 4.730 -33.517 1.00 89.12 221 LEU A C 1
ATOM 1690 O O . LEU A 1 221 ? 21.483 5.673 -33.837 1.00 89.12 221 LEU A O 1
ATOM 1694 N N . ALA A 1 222 ? 21.097 3.462 -33.756 1.00 89.06 222 ALA A N 1
ATOM 1695 C CA . ALA A 1 222 ? 22.315 3.065 -34.455 1.00 89.06 222 ALA A CA 1
ATOM 1696 C C . ALA A 1 222 ? 22.309 3.544 -35.916 1.00 89.06 222 ALA A C 1
ATOM 1698 O O . ALA A 1 222 ? 23.289 4.132 -36.370 1.00 89.06 222 ALA A O 1
ATOM 1699 N N . GLY A 1 223 ? 21.191 3.386 -36.632 1.00 89.38 223 GLY A N 1
ATOM 1700 C CA . GLY A 1 223 ? 21.022 3.895 -37.995 1.00 89.38 223 GLY A CA 1
ATOM 1701 C C . GLY A 1 223 ? 21.113 5.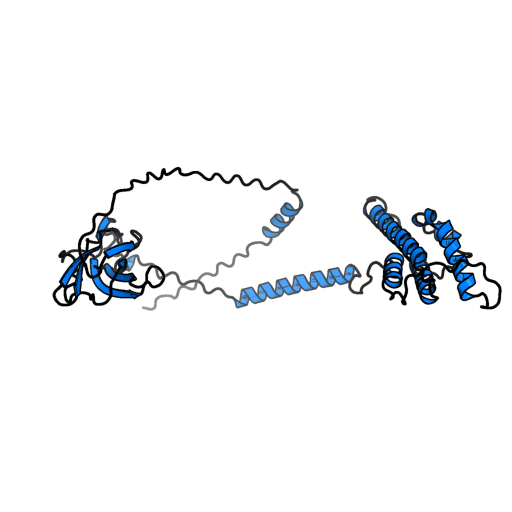423 -38.070 1.00 89.38 223 GLY A C 1
ATOM 1702 O O . GLY A 1 223 ? 21.749 5.978 -38.972 1.00 89.38 223 GLY A O 1
ATOM 1703 N N . TRP A 1 224 ? 20.563 6.128 -37.081 1.00 85.50 224 TRP A N 1
ATOM 1704 C CA . TRP A 1 224 ? 20.727 7.575 -36.954 1.00 85.50 224 TRP A CA 1
ATOM 1705 C C . TRP A 1 224 ? 22.178 7.975 -36.647 1.00 85.50 224 TRP A C 1
ATOM 1707 O O . TRP A 1 224 ? 22.715 8.904 -37.252 1.00 85.50 224 TRP A O 1
ATOM 1717 N N . ALA A 1 225 ? 22.858 7.269 -35.743 1.00 81.38 225 ALA A N 1
ATOM 1718 C CA . ALA A 1 225 ? 24.262 7.523 -35.419 1.00 81.38 225 ALA A CA 1
ATOM 1719 C C . ALA A 1 225 ? 25.189 7.274 -36.624 1.00 81.38 225 ALA A C 1
ATOM 1721 O O . ALA A 1 225 ? 26.125 8.048 -36.849 1.00 81.38 225 ALA A O 1
ATOM 1722 N N . TRP A 1 226 ? 24.891 6.245 -37.424 1.00 80.56 226 TRP A N 1
ATOM 1723 C CA . TRP A 1 226 ? 25.596 5.934 -38.666 1.00 80.56 226 TRP A CA 1
ATOM 1724 C C . TRP A 1 226 ? 25.376 7.029 -39.714 1.00 80.56 226 TRP A C 1
ATOM 1726 O O . TRP A 1 226 ? 26.338 7.613 -40.211 1.00 80.56 226 TRP A O 1
ATOM 1736 N N . SER A 1 227 ? 24.119 7.353 -40.030 1.00 79.31 227 SER A N 1
ATOM 1737 C CA . SER A 1 227 ? 23.775 8.341 -41.069 1.00 79.31 227 SER A CA 1
ATOM 1738 C C . SER A 1 227 ? 24.188 9.770 -40.710 1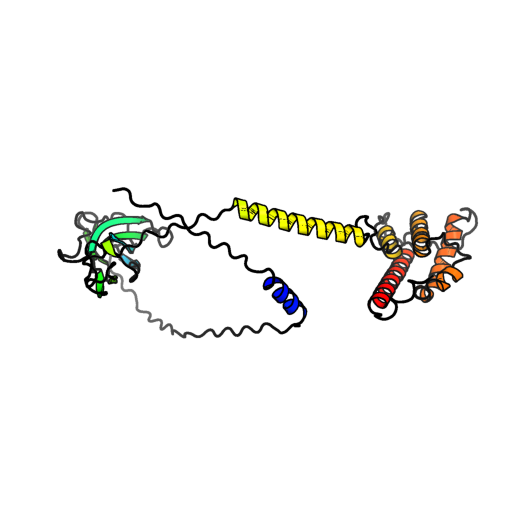.00 79.31 227 SER A C 1
ATOM 1740 O O . SER A 1 227 ? 24.541 10.550 -41.590 1.00 79.31 227 SER A O 1
ATOM 1742 N N . SER A 1 228 ? 24.216 10.118 -39.422 1.00 70.44 228 SER A N 1
ATOM 1743 C CA . SER A 1 228 ? 24.690 11.429 -38.965 1.00 70.44 228 SER A CA 1
ATOM 1744 C C . SER A 1 228 ? 26.217 11.579 -38.998 1.00 70.44 228 SER A C 1
ATOM 1746 O O . SER A 1 228 ? 26.721 12.662 -38.696 1.00 70.44 228 SER A O 1
ATOM 1748 N N . GLY A 1 229 ? 26.972 10.522 -39.334 1.00 64.75 229 GLY A N 1
ATOM 1749 C CA . GLY A 1 229 ? 28.438 10.546 -39.352 1.00 64.75 229 GLY A CA 1
ATOM 1750 C C . GLY A 1 229 ? 29.064 10.818 -37.978 1.00 64.75 229 GLY A C 1
ATOM 1751 O O . GLY A 1 229 ? 30.240 11.171 -37.892 1.00 64.75 229 GLY A O 1
ATOM 1752 N N . ARG A 1 230 ? 28.279 10.681 -36.897 1.00 59.12 230 ARG A N 1
ATOM 1753 C CA . ARG A 1 230 ? 28.686 10.947 -35.505 1.00 59.12 230 ARG A CA 1
ATOM 1754 C C . ARG A 1 230 ? 29.291 9.725 -34.815 1.00 59.12 230 ARG A C 1
ATOM 1756 O O . ARG A 1 230 ? 29.720 9.843 -33.670 1.00 59.12 230 ARG A O 1
ATOM 1763 N N . TRP A 1 231 ? 29.315 8.574 -35.493 1.00 52.28 231 TRP A N 1
ATOM 1764 C CA . TRP A 1 231 ? 29.874 7.326 -34.965 1.00 52.28 231 TRP A CA 1
ATOM 1765 C C . TRP A 1 231 ? 31.376 7.431 -34.665 1.00 52.28 231 TRP A C 1
ATOM 1767 O O . TRP A 1 231 ? 31.841 6.900 -33.660 1.00 52.28 231 TRP A O 1
ATOM 1777 N N . LEU A 1 232 ? 32.121 8.210 -35.452 1.00 48.84 232 LEU A N 1
ATOM 1778 C CA . LEU A 1 232 ? 33.460 8.644 -35.071 1.00 48.84 232 LEU A CA 1
ATOM 1779 C C . LEU A 1 232 ? 33.387 10.065 -34.529 1.00 48.84 232 LEU A C 1
ATOM 1781 O O . LEU A 1 232 ? 32.762 10.937 -35.124 1.00 48.84 232 LEU A O 1
ATOM 1785 N N . LEU A 1 233 ? 34.047 10.294 -33.399 1.00 52.53 233 LEU A N 1
ATOM 1786 C CA . LEU A 1 233 ? 34.159 11.558 -32.680 1.00 52.53 233 LEU A CA 1
ATOM 1787 C C . LEU A 1 233 ? 34.784 12.705 -33.510 1.00 52.53 233 LEU A C 1
ATOM 1789 O O . LEU A 1 233 ? 35.778 13.301 -33.097 1.00 52.53 233 LEU A O 1
ATOM 1793 N N . ARG A 1 234 ? 34.168 13.141 -34.614 1.00 49.56 234 ARG A N 1
ATOM 1794 C CA . ARG A 1 234 ? 34.327 14.514 -35.105 1.00 49.56 234 ARG A CA 1
ATOM 1795 C C . ARG A 1 234 ? 33.550 15.415 -34.155 1.00 49.56 234 ARG A C 1
ATOM 1797 O O . ARG A 1 234 ? 32.484 15.943 -34.465 1.00 49.56 234 ARG A O 1
ATOM 1804 N N . ARG A 1 235 ? 34.116 15.605 -32.953 1.00 52.28 235 ARG A N 1
ATOM 1805 C CA . ARG A 1 235 ? 33.967 16.871 -32.231 1.00 52.28 235 ARG A CA 1
ATOM 1806 C C . ARG A 1 235 ? 34.152 17.943 -33.291 1.00 52.28 235 ARG A C 1
ATOM 1808 O O . ARG A 1 235 ? 35.164 17.904 -33.980 1.00 52.28 235 ARG A O 1
ATOM 1815 N N . SER A 1 236 ? 33.178 18.838 -33.442 1.00 54.28 236 SER A N 1
ATOM 1816 C CA . SER A 1 236 ? 33.362 20.092 -34.170 1.00 54.28 236 SER A CA 1
ATOM 1817 C C . SER A 1 236 ? 34.697 20.672 -33.703 1.00 54.28 236 SER A C 1
ATOM 1819 O O . SER A 1 236 ? 34.817 21.126 -32.562 1.00 54.28 236 SER A O 1
ATOM 1821 N N . THR A 1 237 ? 35.735 20.479 -34.516 1.00 59.94 237 THR A N 1
ATOM 1822 C CA . THR A 1 237 ? 37.097 20.880 -34.210 1.00 59.94 237 THR A CA 1
ATOM 1823 C C . THR A 1 237 ? 37.037 22.385 -34.226 1.00 59.94 237 THR A C 1
ATOM 1825 O O . THR A 1 237 ? 36.882 22.986 -35.280 1.00 59.94 237 THR A O 1
ATOM 1828 N N . ARG A 1 238 ? 37.034 22.974 -33.033 1.00 74.31 238 ARG A N 1
ATOM 1829 C CA . ARG A 1 238 ? 37.220 24.405 -32.821 1.00 74.31 238 ARG A CA 1
ATOM 1830 C C . ARG A 1 238 ? 38.700 24.599 -32.519 1.00 74.31 238 ARG A C 1
ATOM 1832 O O . ARG A 1 238 ? 39.059 24.606 -31.333 1.00 74.31 238 ARG A O 1
ATOM 1839 N N . PRO A 1 239 ? 39.571 24.602 -33.543 1.00 80.00 239 PRO A N 1
ATOM 1840 C CA . PRO A 1 239 ? 41.019 24.578 -33.370 1.00 80.00 239 PRO A CA 1
ATOM 1841 C C . PRO A 1 239 ? 41.519 25.735 -32.504 1.00 80.00 239 PRO A C 1
ATOM 1843 O O . PRO A 1 239 ? 42.324 25.502 -31.603 1.00 80.00 239 PRO A O 1
ATOM 1846 N N . PHE A 1 240 ? 40.966 26.945 -32.650 1.00 82.38 240 PHE A N 1
ATOM 1847 C CA . PHE A 1 240 ? 41.343 28.086 -31.807 1.00 82.38 240 PHE A CA 1
ATOM 1848 C C . PHE A 1 240 ? 40.914 27.910 -30.347 1.00 82.38 240 PHE A C 1
ATOM 1850 O O . PHE A 1 240 ? 41.675 28.209 -29.425 1.00 82.38 240 PHE A O 1
ATOM 1857 N N . ALA A 1 241 ? 39.715 27.372 -30.103 1.00 82.06 241 ALA A N 1
ATOM 1858 C CA . ALA A 1 241 ? 39.249 27.101 -28.744 1.00 82.06 241 ALA A CA 1
ATOM 1859 C C . ALA A 1 241 ? 40.029 25.958 -28.071 1.00 82.06 241 ALA A C 1
ATOM 1861 O O . ALA A 1 241 ? 40.138 25.921 -26.843 1.00 82.06 241 ALA A O 1
ATOM 1862 N N . GLN A 1 242 ? 40.535 24.999 -28.846 1.00 82.50 242 GLN A N 1
ATOM 1863 C CA . GLN A 1 242 ? 41.400 23.936 -28.346 1.00 82.50 242 GLN A CA 1
ATOM 1864 C C . GLN A 1 242 ? 42.791 24.483 -28.013 1.00 82.50 242 GLN A C 1
ATOM 1866 O O . GLN A 1 242 ? 43.248 24.280 -26.890 1.00 82.50 242 GLN A O 1
ATOM 1871 N N . ALA A 1 243 ? 43.388 25.259 -28.922 1.00 82.81 243 ALA A N 1
ATOM 1872 C CA . ALA A 1 243 ? 44.692 25.889 -28.733 1.00 82.81 243 ALA A CA 1
ATOM 1873 C C . ALA A 1 243 ? 44.721 26.873 -27.550 1.00 82.81 243 ALA A C 1
ATOM 1875 O O . ALA A 1 243 ? 45.674 26.912 -26.776 1.00 82.81 243 ALA A O 1
ATOM 1876 N N . TRP A 1 244 ? 43.641 27.631 -27.336 1.00 85.62 244 TRP A N 1
ATOM 1877 C CA . TRP A 1 244 ? 43.517 28.487 -26.155 1.00 85.62 244 TRP A CA 1
ATOM 1878 C C . TRP A 1 244 ? 43.553 27.688 -24.845 1.00 85.62 244 TRP A C 1
ATOM 1880 O O . TRP A 1 244 ? 44.236 28.074 -23.895 1.00 85.62 244 TRP A O 1
ATOM 1890 N N . ARG A 1 245 ? 42.813 26.570 -24.778 1.00 82.62 245 ARG A N 1
ATOM 1891 C CA . ARG A 1 245 ? 42.753 25.736 -23.569 1.00 82.62 245 ARG A CA 1
ATOM 1892 C C . ARG A 1 245 ? 44.103 25.104 -23.261 1.00 82.62 245 ARG A C 1
ATOM 1894 O O . ARG A 1 245 ? 44.481 25.098 -22.097 1.00 82.62 245 ARG A O 1
ATOM 1901 N N . THR A 1 246 ? 44.816 24.628 -24.279 1.00 83.50 246 THR A N 1
ATOM 1902 C CA . THR A 1 246 ? 46.130 23.992 -24.120 1.00 83.50 246 THR A CA 1
ATOM 1903 C C . THR A 1 246 ? 47.211 24.979 -23.690 1.00 83.50 246 THR A C 1
ATOM 1905 O O . THR A 1 246 ? 48.000 24.639 -22.816 1.00 83.50 246 THR A O 1
ATOM 1908 N N . VAL A 1 247 ? 47.236 26.205 -24.229 1.00 82.31 247 VAL A N 1
ATOM 1909 C CA . VAL A 1 247 ? 48.195 27.245 -23.796 1.00 82.31 247 VAL A CA 1
ATOM 1910 C C . VAL A 1 247 ? 47.862 27.742 -22.382 1.00 82.31 247 VAL A C 1
ATOM 1912 O O . VAL A 1 247 ? 48.757 27.956 -21.568 1.00 82.31 247 VAL A O 1
ATOM 1915 N N . LYS A 1 248 ? 46.571 27.866 -22.040 1.00 81.62 248 LYS A N 1
ATOM 1916 C CA . LYS A 1 248 ? 46.125 28.278 -20.698 1.00 81.62 248 LYS A CA 1
ATOM 1917 C C . LYS A 1 248 ? 46.401 27.227 -19.616 1.00 81.62 248 LYS A C 1
ATOM 1919 O O . LYS A 1 248 ? 46.651 27.600 -18.475 1.00 81.62 248 LYS A O 1
ATOM 1924 N N . SER A 1 249 ? 46.293 25.937 -19.936 1.00 79.25 249 SER A N 1
ATOM 1925 C CA . SER A 1 249 ? 46.417 24.853 -18.953 1.00 79.25 249 SER A CA 1
ATOM 1926 C C . SER A 1 249 ? 47.859 24.518 -18.575 1.00 79.25 249 SER A C 1
ATOM 1928 O O . SER A 1 249 ? 48.064 23.685 -17.694 1.00 79.25 249 SER A O 1
ATOM 1930 N N . ARG A 1 250 ? 48.861 25.110 -19.237 1.00 79.19 250 ARG A N 1
ATOM 1931 C CA . ARG A 1 250 ? 50.265 24.845 -18.914 1.00 79.19 250 ARG A CA 1
ATOM 1932 C C . ARG A 1 250 ? 50.655 25.493 -17.579 1.00 79.19 250 ARG A C 1
ATOM 1934 O O . ARG A 1 250 ? 50.245 26.630 -17.326 1.00 79.19 250 ARG A O 1
ATOM 1941 N N . PRO A 1 251 ? 51.440 24.801 -16.730 1.00 67.50 251 PRO A N 1
ATOM 1942 C CA . PRO A 1 251 ? 51.854 25.334 -15.438 1.00 67.50 251 PRO A CA 1
ATOM 1943 C C . PRO A 1 251 ? 52.587 26.668 -15.609 1.00 67.50 251 PRO A C 1
ATOM 1945 O O . PRO A 1 251 ? 53.432 26.817 -16.495 1.00 67.50 251 PRO A O 1
ATOM 1948 N N . ARG A 1 252 ? 52.284 27.643 -14.746 1.00 62.88 252 ARG A N 1
ATOM 1949 C CA . ARG A 1 252 ? 53.142 28.821 -14.580 1.00 62.88 252 ARG A CA 1
ATOM 1950 C C . ARG A 1 252 ? 54.416 28.344 -13.884 1.00 62.88 252 ARG A C 1
ATOM 1952 O O . ARG A 1 252 ? 54.358 27.986 -12.712 1.00 62.88 252 ARG A O 1
ATOM 1959 N N . ALA A 1 253 ? 55.537 28.301 -14.603 1.00 52.62 253 ALA A N 1
ATOM 1960 C CA . ALA A 1 253 ? 56.840 28.173 -13.957 1.00 52.62 253 ALA A CA 1
ATOM 1961 C C . ALA A 1 253 ? 57.025 29.374 -13.005 1.00 52.62 253 ALA A C 1
ATOM 1963 O O . ALA A 1 253 ? 56.553 30.470 -13.307 1.00 52.62 253 ALA A O 1
ATOM 1964 N N . GLY A 1 254 ? 57.585 29.121 -11.820 1.00 47.44 254 GLY A N 1
ATOM 1965 C CA . GLY A 1 254 ? 57.493 29.980 -10.635 1.00 47.44 254 GLY A CA 1
ATOM 1966 C C . GLY A 1 254 ? 57.910 31.452 -10.786 1.00 47.44 254 GLY A C 1
ATOM 1967 O O . GLY A 1 254 ? 58.619 31.836 -11.707 1.00 47.44 254 GLY A O 1
ATOM 1968 N N . ALA A 1 255 ? 57.471 32.234 -9.791 1.00 43.31 255 ALA A N 1
ATOM 1969 C CA . ALA A 1 255 ? 57.749 33.650 -9.520 1.00 43.31 255 ALA A CA 1
ATOM 1970 C C . ALA A 1 255 ? 57.191 34.678 -10.528 1.00 43.31 255 ALA A C 1
ATOM 1972 O O . ALA A 1 255 ? 57.868 35.077 -11.464 1.00 43.31 255 ALA A O 1
ATOM 1973 N N . GLY A 1 256 ? 55.961 35.150 -10.269 1.00 50.53 256 GLY A N 1
ATOM 1974 C CA . GLY A 1 256 ? 55.516 36.559 -10.357 1.00 50.53 256 GLY A CA 1
ATOM 1975 C C . GLY A 1 256 ? 55.750 37.415 -11.614 1.00 50.53 256 GLY A C 1
ATOM 1976 O O . GLY A 1 256 ? 55.379 38.584 -11.589 1.00 50.53 256 GLY A O 1
ATOM 1977 N N . GLY A 1 257 ? 56.334 36.889 -12.687 1.00 56.72 257 GLY A N 1
ATOM 1978 C CA . GLY A 1 257 ? 56.726 37.638 -13.879 1.00 56.72 257 GLY A CA 1
ATOM 1979 C C . GLY A 1 257 ? 55.894 37.306 -15.116 1.00 56.72 257 GLY A C 1
ATOM 1980 O O . GLY A 1 257 ? 55.220 36.273 -15.203 1.00 56.72 257 GLY A O 1
ATOM 1981 N N . VAL A 1 258 ? 55.952 38.198 -16.107 1.00 61.97 258 VAL A N 1
ATOM 1982 C CA . VAL A 1 258 ? 55.417 37.953 -17.451 1.00 61.97 258 VAL A CA 1
ATOM 1983 C C . VAL A 1 258 ? 56.242 36.838 -18.100 1.00 61.97 258 VAL A C 1
ATOM 1985 O O . VAL A 1 258 ? 57.370 37.053 -18.532 1.00 61.97 258 VAL A O 1
ATOM 1988 N N . LEU A 1 259 ? 55.685 35.625 -18.131 1.00 72.62 259 LEU A N 1
ATOM 1989 C CA . LEU A 1 259 ? 56.322 34.470 -18.765 1.00 72.62 259 LEU A CA 1
ATOM 1990 C C . LEU A 1 259 ? 56.338 34.647 -20.294 1.00 72.62 259 LEU A C 1
ATOM 1992 O O . LEU A 1 259 ? 55.273 34.902 -20.877 1.00 72.62 259 LEU A O 1
ATOM 1996 N N . PRO A 1 260 ? 57.498 34.480 -20.953 1.00 74.69 260 PRO A N 1
ATOM 1997 C CA . PRO A 1 260 ? 57.556 34.442 -22.407 1.00 74.69 260 PRO A CA 1
ATOM 1998 C C . PRO A 1 260 ? 56.802 33.214 -22.948 1.00 74.69 260 PRO A C 1
ATOM 2000 O O . PRO A 1 260 ? 56.648 32.194 -22.267 1.00 74.69 260 PRO A O 1
ATOM 2003 N N . ALA A 1 261 ? 56.274 33.329 -24.164 1.00 74.56 261 ALA A N 1
ATOM 2004 C CA . ALA A 1 261 ? 55.698 32.202 -24.886 1.00 74.56 261 ALA A CA 1
ATOM 2005 C C . ALA A 1 261 ? 56.806 31.202 -25.252 1.00 74.56 261 ALA A C 1
ATOM 2007 O O . ALA A 1 261 ? 57.828 31.591 -25.817 1.00 74.56 261 ALA A O 1
ATOM 2008 N N . ASP A 1 262 ? 56.594 29.922 -24.943 1.00 78.31 262 ASP A N 1
ATOM 2009 C CA . ASP A 1 262 ? 57.568 28.876 -25.270 1.00 78.31 262 ASP A CA 1
ATOM 2010 C C . ASP A 1 262 ? 57.402 28.418 -26.729 1.00 78.31 262 ASP A C 1
ATOM 2012 O O . ASP A 1 262 ? 56.336 28.578 -27.336 1.00 78.31 262 ASP A O 1
ATOM 2016 N N . ALA A 1 263 ? 58.419 27.748 -27.279 1.00 76.06 263 ALA A N 1
ATOM 2017 C CA . ALA A 1 263 ? 58.367 27.145 -28.616 1.00 76.06 263 ALA A CA 1
ATOM 2018 C C . ALA A 1 263 ? 57.138 26.231 -28.810 1.00 76.06 263 ALA A C 1
ATOM 2020 O O . ALA A 1 263 ? 56.536 26.185 -29.883 1.00 76.06 263 ALA A O 1
ATOM 2021 N N . ASP A 1 264 ? 56.699 25.543 -27.755 1.00 78.81 264 ASP A N 1
ATOM 2022 C CA . ASP A 1 264 ? 55.525 24.673 -27.805 1.00 78.81 264 ASP A CA 1
ATOM 2023 C C . ASP A 1 264 ? 54.186 25.425 -27.761 1.00 78.81 264 ASP A C 1
ATOM 2025 O O . ASP A 1 264 ? 53.169 24.875 -28.200 1.00 78.81 264 ASP A O 1
ATOM 2029 N N . ASP A 1 265 ? 54.157 26.661 -27.247 1.00 81.62 265 ASP A N 1
ATOM 2030 C CA . ASP A 1 265 ? 52.987 27.546 -27.331 1.00 81.62 265 ASP A CA 1
ATOM 2031 C C . ASP A 1 265 ? 52.831 28.067 -28.761 1.00 81.62 265 ASP A C 1
ATOM 2033 O O . ASP A 1 265 ? 51.738 28.015 -29.328 1.00 81.62 265 ASP A O 1
ATOM 2037 N N . LEU A 1 266 ? 53.944 28.463 -29.384 1.00 80.81 266 LEU A N 1
ATOM 2038 C CA . LEU A 1 266 ? 53.982 28.900 -30.780 1.00 80.81 266 LEU A CA 1
ATOM 2039 C C . LEU A 1 266 ? 53.676 27.746 -31.755 1.00 80.81 266 LEU A C 1
ATOM 2041 O O . LEU A 1 266 ? 52.930 27.928 -32.713 1.00 80.81 266 LEU A O 1
ATOM 2045 N N . ARG A 1 267 ? 54.133 26.515 -31.482 1.00 83.50 267 ARG A N 1
ATOM 2046 C CA . ARG A 1 267 ? 53.714 25.324 -32.253 1.00 83.50 267 ARG A CA 1
ATOM 2047 C C . ARG A 1 267 ? 52.225 25.008 -32.107 1.00 83.50 267 ARG A C 1
ATOM 2049 O O . ARG A 1 267 ? 51.627 24.424 -33.007 1.00 83.50 267 ARG A O 1
ATOM 2056 N N . CYS A 1 268 ? 51.621 25.301 -30.955 1.00 84.12 268 CYS A N 1
ATOM 2057 C CA . CYS A 1 268 ? 50.179 25.138 -30.757 1.00 84.12 268 CYS A CA 1
ATOM 2058 C C . CYS A 1 268 ? 49.383 26.209 -31.514 1.00 84.12 268 CYS A C 1
ATOM 2060 O O . CYS A 1 268 ? 48.296 25.924 -32.012 1.00 84.12 268 CYS A O 1
ATOM 2062 N N . TRP A 1 269 ? 49.937 27.418 -31.598 1.00 85.88 269 TRP A N 1
ATOM 2063 C CA . TRP A 1 269 ? 49.402 28.524 -32.378 1.00 85.88 269 TRP A CA 1
ATOM 2064 C C . TRP A 1 269 ? 49.353 28.183 -33.871 1.00 85.88 269 TRP A C 1
ATOM 2066 O O . TRP A 1 269 ? 48.262 28.152 -34.430 1.00 85.88 269 TRP A O 1
ATOM 2076 N N . HIS A 1 270 ? 50.482 27.804 -34.479 1.00 85.12 270 HIS A N 1
ATOM 2077 C CA . HIS A 1 270 ? 50.545 27.425 -35.901 1.00 85.12 270 HIS A CA 1
ATOM 2078 C C . HIS A 1 270 ? 49.610 26.259 -36.244 1.00 85.12 270 HIS A C 1
ATOM 2080 O O . HIS A 1 270 ? 48.782 26.380 -37.141 1.00 85.12 270 HIS A O 1
ATOM 2086 N N . ARG A 1 271 ? 49.589 25.202 -35.417 1.00 84.50 271 ARG A N 1
ATOM 2087 C CA . ARG A 1 271 ? 48.654 24.074 -35.593 1.00 84.50 271 ARG A CA 1
ATOM 2088 C C . ARG A 1 271 ? 47.179 24.479 -35.580 1.00 84.50 271 ARG A C 1
ATOM 2090 O O . ARG A 1 271 ? 46.361 23.793 -36.187 1.00 84.50 271 ARG A O 1
ATOM 2097 N N . ALA A 1 272 ? 46.814 25.549 -34.872 1.00 84.44 272 ALA A N 1
ATOM 2098 C CA . ALA A 1 272 ? 45.444 26.048 -34.878 1.00 84.44 272 ALA A CA 1
ATOM 2099 C C . ALA A 1 272 ? 45.087 26.704 -36.218 1.00 84.44 272 ALA A C 1
ATOM 2101 O O . ALA A 1 272 ? 43.982 26.482 -36.708 1.00 84.44 272 ALA A O 1
ATOM 2102 N N . PHE A 1 273 ? 46.019 27.457 -36.814 1.00 84.88 273 PHE A N 1
ATOM 2103 C CA . PHE A 1 273 ? 45.848 28.056 -38.140 1.00 84.88 273 PHE A CA 1
ATOM 2104 C C . PHE A 1 273 ? 45.822 26.993 -39.233 1.00 84.88 273 PHE A C 1
ATOM 2106 O O . PHE A 1 273 ? 44.899 26.999 -40.049 1.00 84.88 273 PHE A O 1
ATOM 2113 N N . ASP A 1 274 ? 46.732 26.021 -39.171 1.00 84.44 274 ASP A N 1
ATOM 2114 C CA . ASP A 1 274 ? 46.772 24.913 -40.127 1.00 84.44 274 ASP A CA 1
ATOM 2115 C C . ASP A 1 274 ? 45.468 24.102 -40.094 1.00 84.44 274 ASP A C 1
ATOM 2117 O O . ASP A 1 274 ? 44.874 23.778 -41.121 1.00 84.44 274 ASP A O 1
ATOM 2121 N N . ALA A 1 275 ? 44.949 23.836 -38.891 1.00 82.19 275 ALA A N 1
ATOM 2122 C CA . ALA A 1 275 ? 43.681 23.137 -38.716 1.00 82.19 275 ALA A CA 1
ATOM 2123 C C . ALA A 1 275 ? 42.458 23.954 -39.178 1.00 82.19 275 ALA A C 1
ATOM 2125 O O . ALA A 1 275 ? 41.432 23.355 -39.497 1.00 82.19 275 ALA A O 1
ATOM 2126 N N . THR A 1 276 ? 42.536 25.292 -39.215 1.00 82.19 276 THR A N 1
ATOM 2127 C CA . THR A 1 276 ? 41.470 26.132 -39.795 1.00 82.19 276 THR A CA 1
ATOM 2128 C C . THR A 1 276 ? 41.538 26.258 -41.305 1.00 82.19 276 THR A C 1
ATOM 2130 O O . THR A 1 276 ? 40.493 26.281 -41.946 1.00 82.19 276 THR A O 1
ATOM 2133 N N . ALA A 1 277 ? 42.740 26.337 -41.874 1.00 77.50 277 ALA A N 1
ATOM 2134 C CA . ALA A 1 277 ? 42.931 26.451 -43.315 1.00 77.50 277 ALA A CA 1
ATOM 2135 C C . ALA A 1 277 ? 42.857 25.089 -44.028 1.00 77.50 277 ALA A C 1
ATOM 2137 O O . ALA A 1 277 ? 42.682 25.048 -45.239 1.00 77.50 277 ALA A O 1
ATOM 2138 N N . ALA A 1 278 ? 42.973 23.983 -43.276 1.00 77.44 278 ALA A N 1
ATOM 2139 C CA . ALA A 1 278 ? 43.179 22.622 -43.785 1.00 77.44 278 ALA A CA 1
ATOM 2140 C C . ALA A 1 278 ? 44.458 22.460 -44.639 1.00 77.44 278 ALA A C 1
ATOM 2142 O O . ALA A 1 278 ? 44.643 21.440 -45.299 1.00 77.44 278 ALA A O 1
ATOM 2143 N N . GLU A 1 279 ? 45.357 23.443 -44.575 1.00 79.81 279 GLU A N 1
ATOM 2144 C CA . GLU A 1 279 ? 46.661 23.508 -45.230 1.00 79.81 279 GLU A CA 1
ATOM 2145 C C . GLU A 1 279 ? 47.666 24.205 -44.303 1.00 79.81 279 GLU A C 1
ATOM 2147 O O . GLU A 1 279 ? 47.264 24.883 -43.359 1.00 79.81 279 GLU A O 1
ATOM 2152 N N . VAL A 1 280 ? 48.967 24.048 -44.561 1.00 80.31 280 VAL A N 1
ATOM 2153 C CA . VAL A 1 280 ? 50.013 24.707 -43.761 1.00 80.31 280 VAL A CA 1
ATOM 2154 C C . VAL A 1 280 ? 50.056 26.199 -44.093 1.00 80.31 280 VAL A C 1
ATOM 2156 O O . VAL A 1 280 ? 50.318 26.576 -45.239 1.00 80.31 280 VAL A O 1
ATOM 2159 N N . VAL A 1 281 ? 49.813 27.053 -43.096 1.00 81.44 281 VAL A N 1
ATOM 2160 C CA . VAL A 1 281 ? 49.741 28.509 -43.279 1.00 81.44 281 VAL A CA 1
ATOM 2161 C C . VAL A 1 281 ? 51.096 29.147 -42.985 1.00 81.44 281 VAL A C 1
ATOM 2163 O O . VAL A 1 281 ? 51.518 29.265 -41.837 1.00 81.44 281 VAL A O 1
ATOM 2166 N N . PHE A 1 282 ? 51.761 29.623 -44.036 1.00 79.31 282 PHE A N 1
ATOM 2167 C CA . PHE A 1 282 ? 52.970 30.442 -43.921 1.00 79.31 282 PHE A CA 1
ATOM 2168 C C . PHE A 1 282 ? 52.627 31.932 -43.826 1.00 79.31 282 PHE A C 1
ATOM 2170 O O . PHE A 1 282 ? 51.556 32.363 -44.258 1.00 79.31 282 PHE A O 1
ATOM 2177 N N . ALA A 1 283 ? 53.555 32.736 -43.299 1.00 77.88 283 ALA A N 1
ATOM 2178 C CA . ALA A 1 283 ? 53.352 34.177 -43.140 1.00 77.88 283 ALA A CA 1
ATOM 2179 C C . ALA A 1 283 ? 53.042 34.895 -44.464 1.00 77.88 283 ALA A C 1
ATOM 2181 O O . ALA A 1 283 ? 52.175 35.766 -44.489 1.00 77.88 283 ALA A O 1
ATOM 2182 N N . ASP A 1 284 ? 53.647 34.450 -45.567 1.00 77.75 284 ASP A N 1
ATOM 2183 C CA . ASP A 1 284 ? 53.422 34.998 -46.913 1.00 77.75 284 ASP A CA 1
ATOM 2184 C C . ASP A 1 284 ? 52.018 34.689 -47.464 1.00 77.75 284 ASP A C 1
ATOM 2186 O O . ASP A 1 284 ? 51.557 35.320 -48.412 1.00 77.75 284 ASP A O 1
ATOM 2190 N N . ARG A 1 285 ? 51.309 33.719 -46.869 1.00 79.62 285 ARG A N 1
ATOM 2191 C CA . ARG A 1 285 ? 49.952 33.303 -47.264 1.00 79.62 285 ARG A CA 1
ATOM 2192 C C . ARG A 1 285 ? 48.860 33.807 -46.318 1.00 79.62 285 ARG A C 1
ATOM 2194 O O . ARG A 1 285 ? 47.696 33.441 -46.480 1.00 79.62 285 ARG A O 1
ATOM 2201 N N . LEU A 1 286 ? 49.194 34.672 -45.357 1.00 81.31 286 LEU A N 1
ATOM 2202 C CA . LEU A 1 286 ? 48.213 35.210 -44.409 1.00 81.31 286 LEU A CA 1
ATOM 2203 C C . LEU A 1 286 ? 47.108 36.018 -45.101 1.00 81.31 286 LEU A C 1
ATOM 2205 O O . LEU A 1 286 ? 45.951 35.933 -44.697 1.00 81.31 286 LEU A O 1
ATOM 2209 N N . ASP A 1 287 ? 47.421 36.746 -46.173 1.00 81.81 287 ASP A N 1
ATOM 2210 C CA . ASP A 1 287 ? 46.404 37.520 -46.892 1.00 81.81 287 ASP A CA 1
ATOM 2211 C C . ASP A 1 287 ? 45.413 36.610 -47.643 1.00 81.81 287 ASP A C 1
ATOM 2213 O O . ASP A 1 287 ? 44.208 36.869 -47.628 1.00 81.81 287 ASP A O 1
ATOM 2217 N N . ALA A 1 288 ? 45.877 35.477 -48.187 1.00 81.06 288 ALA A N 1
ATOM 2218 C CA . ALA A 1 288 ? 45.005 34.445 -48.759 1.00 81.06 288 ALA A CA 1
ATOM 2219 C C . ALA A 1 288 ? 44.129 33.775 -47.681 1.00 81.06 288 ALA A C 1
ATOM 2221 O O . ALA A 1 288 ? 42.939 33.536 -47.898 1.00 81.06 288 ALA A O 1
ATOM 2222 N N . PHE A 1 289 ? 44.680 33.550 -46.484 1.00 82.81 289 PHE A N 1
ATOM 2223 C CA . PHE A 1 289 ? 43.933 33.020 -45.343 1.00 82.81 289 PHE A CA 1
ATOM 2224 C C . PHE A 1 289 ? 42.797 33.957 -44.899 1.00 82.81 289 PHE A C 1
ATOM 2226 O O . PHE A 1 289 ? 41.671 33.501 -44.675 1.00 82.81 289 PHE A O 1
ATOM 2233 N N . PHE A 1 290 ? 43.056 35.266 -44.803 1.00 84.62 290 PHE A N 1
ATOM 2234 C CA . PHE A 1 290 ? 42.027 36.246 -44.438 1.00 84.62 290 PHE A CA 1
ATOM 2235 C C . PHE A 1 290 ? 41.000 36.475 -45.552 1.00 84.62 290 PHE A C 1
ATOM 2237 O O . PHE A 1 290 ? 39.837 36.735 -45.240 1.00 84.62 290 PHE A O 1
ATOM 2244 N N . ALA A 1 291 ? 41.385 36.313 -46.822 1.00 82.69 291 ALA A N 1
ATOM 2245 C CA . ALA A 1 291 ? 40.443 36.310 -47.939 1.00 82.69 291 ALA A CA 1
ATOM 2246 C C . ALA A 1 291 ? 39.470 35.117 -47.864 1.00 82.69 291 ALA A C 1
ATOM 2248 O O . ALA A 1 291 ? 38.272 35.287 -48.093 1.00 82.69 291 ALA A O 1
ATOM 2249 N N . ALA A 1 292 ? 39.955 33.933 -47.473 1.00 80.44 292 ALA A N 1
ATOM 2250 C CA . ALA A 1 292 ? 39.123 32.747 -47.257 1.00 80.44 292 ALA A CA 1
ATOM 2251 C C . ALA A 1 292 ? 38.264 32.831 -45.976 1.00 80.44 292 ALA A C 1
ATOM 2253 O O . ALA A 1 292 ? 37.156 32.295 -45.929 1.00 80.44 292 ALA A O 1
ATOM 2254 N N . HIS A 1 293 ? 38.741 33.539 -44.945 1.00 81.75 293 HIS A N 1
ATOM 2255 C CA . HIS A 1 293 ? 38.068 33.691 -43.651 1.00 81.75 293 HIS A CA 1
ATOM 2256 C C . HIS A 1 293 ? 37.836 35.171 -43.288 1.00 81.75 293 HIS A C 1
ATOM 2258 O O . HIS A 1 293 ? 38.404 35.667 -42.305 1.00 81.75 293 HIS A O 1
ATOM 2264 N N . PRO A 1 294 ? 36.943 35.888 -44.002 1.00 80.56 294 PRO A N 1
ATOM 2265 C CA . PRO A 1 294 ? 36.759 37.334 -43.830 1.00 80.56 294 PRO A CA 1
ATOM 2266 C C . PRO A 1 294 ? 36.289 37.723 -42.419 1.00 80.56 294 PRO A C 1
ATOM 2268 O O . PRO A 1 294 ? 36.579 38.814 -41.936 1.00 80.56 294 PRO A O 1
ATOM 2271 N N . GLY A 1 295 ? 35.622 36.812 -41.700 1.00 80.12 295 GLY A N 1
ATOM 2272 C CA . GLY A 1 295 ? 35.206 37.027 -40.310 1.00 80.12 295 GLY A CA 1
ATOM 2273 C C . GLY A 1 295 ? 36.357 37.133 -39.294 1.00 80.12 295 GLY A C 1
ATOM 2274 O O . GLY A 1 295 ? 36.132 37.582 -38.167 1.00 80.12 295 GLY A O 1
ATOM 2275 N N . LEU A 1 296 ? 37.580 36.743 -39.675 1.00 80.88 296 LEU A N 1
ATOM 2276 C CA . LEU A 1 296 ? 38.797 36.836 -38.856 1.00 80.88 296 LEU A CA 1
ATOM 2277 C C . LEU A 1 296 ? 39.701 38.022 -39.249 1.00 80.88 296 LEU A C 1
ATOM 2279 O O . LEU A 1 296 ? 40.608 38.365 -38.490 1.00 80.88 296 LEU A O 1
ATOM 2283 N N . ALA A 1 297 ? 39.401 38.710 -40.357 1.00 80.50 297 ALA A N 1
ATOM 2284 C CA . ALA A 1 297 ? 40.124 39.888 -40.842 1.00 80.50 297 ALA A CA 1
ATOM 2285 C C . ALA A 1 297 ? 40.353 41.022 -39.812 1.00 80.50 297 ALA A C 1
ATOM 2287 O O . ALA A 1 297 ? 41.445 41.592 -39.821 1.00 80.50 297 ALA A O 1
ATOM 2288 N N . PRO A 1 298 ? 39.434 41.361 -38.875 1.00 84.69 298 PRO A N 1
ATOM 2289 C CA . PRO A 1 298 ? 39.686 42.449 -37.918 1.00 84.69 298 PRO A CA 1
ATOM 2290 C C . PRO A 1 298 ? 40.823 42.163 -36.923 1.00 84.69 298 PRO A C 1
ATOM 2292 O O . PRO A 1 298 ? 41.253 43.067 -36.214 1.00 84.69 298 PRO A O 1
ATOM 2295 N N . LEU A 1 299 ? 41.301 40.917 -36.838 1.00 84.12 299 LEU A N 1
ATOM 2296 C CA . LEU A 1 299 ? 42.432 40.515 -35.994 1.00 84.12 299 LEU A CA 1
ATOM 2297 C C . LEU A 1 299 ? 43.729 40.327 -36.806 1.00 84.12 299 LEU A C 1
ATOM 2299 O O . LEU A 1 299 ? 44.738 39.912 -36.240 1.00 84.12 299 LEU A O 1
ATOM 2303 N N . ALA A 1 300 ? 43.728 40.643 -38.108 1.00 81.94 300 ALA A N 1
ATOM 2304 C CA . ALA A 1 300 ? 44.838 40.352 -39.014 1.00 81.94 300 ALA A CA 1
ATOM 2305 C C . ALA A 1 300 ? 46.156 41.040 -38.635 1.00 81.94 300 ALA A C 1
ATOM 2307 O O . ALA A 1 300 ? 47.206 40.410 -38.711 1.00 81.94 300 ALA A O 1
ATOM 2308 N N . SER A 1 301 ? 46.123 42.297 -38.179 1.00 81.12 301 SER A N 1
ATOM 2309 C CA . SER A 1 301 ? 47.332 43.017 -37.746 1.00 81.12 301 SER A CA 1
ATOM 2310 C C . SER A 1 301 ? 48.022 42.323 -36.569 1.00 81.12 301 SER A C 1
ATOM 2312 O O . SER A 1 301 ? 49.201 41.996 -36.655 1.00 81.12 301 SER A O 1
ATOM 2314 N N . GLN A 1 302 ? 47.257 41.991 -35.526 1.00 82.88 302 GLN A N 1
ATOM 2315 C CA . GLN A 1 302 ? 47.773 41.320 -34.329 1.00 82.88 302 GLN A CA 1
ATOM 2316 C C . GLN A 1 302 ? 48.254 39.891 -34.643 1.00 82.88 302 GLN A C 1
ATOM 2318 O O . GLN A 1 302 ? 49.213 39.408 -34.049 1.00 82.88 302 GLN A O 1
ATOM 2323 N N . VAL A 1 303 ? 47.619 39.199 -35.599 1.00 84.25 303 VAL A N 1
ATOM 2324 C CA . VAL A 1 303 ? 48.081 37.880 -36.065 1.00 84.25 303 VAL A CA 1
ATOM 2325 C C . VAL A 1 303 ? 49.420 37.994 -36.799 1.00 84.25 303 VAL A C 1
ATOM 2327 O O . VAL A 1 303 ? 50.311 37.193 -36.527 1.00 84.25 303 VAL A O 1
ATOM 2330 N N . ARG A 1 304 ? 49.603 38.992 -37.676 1.00 85.81 304 ARG A N 1
ATOM 2331 C CA . ARG A 1 304 ? 50.880 39.210 -38.381 1.00 85.81 304 ARG A CA 1
ATOM 2332 C C . ARG A 1 304 ? 52.028 39.488 -37.412 1.00 85.81 304 ARG A C 1
ATOM 2334 O O . ARG A 1 304 ? 53.102 38.925 -37.588 1.00 85.81 304 ARG A O 1
ATOM 2341 N N . GLU A 1 305 ? 51.788 40.277 -36.368 1.00 81.94 305 GLU A N 1
ATOM 2342 C CA . GLU A 1 305 ? 52.778 40.555 -35.317 1.00 81.94 305 GLU A CA 1
ATOM 2343 C C . GLU A 1 305 ? 53.229 39.273 -34.600 1.00 81.94 305 GLU A C 1
ATOM 2345 O O . GLU A 1 305 ? 54.424 39.048 -34.418 1.00 81.94 305 GLU A O 1
ATOM 2350 N N . VAL A 1 306 ? 52.291 38.379 -34.266 1.00 82.56 306 VAL A N 1
ATOM 2351 C CA . VAL A 1 306 ? 52.611 37.080 -33.648 1.00 82.56 306 VAL A CA 1
ATOM 2352 C C . VAL A 1 306 ? 53.343 36.154 -34.625 1.00 82.56 306 VAL A C 1
ATOM 2354 O O . VAL A 1 306 ? 54.271 35.456 -34.220 1.00 82.56 306 VAL A O 1
ATOM 2357 N N . PHE A 1 307 ? 52.978 36.154 -35.912 1.00 82.00 307 PHE A N 1
ATOM 2358 C CA . PHE A 1 307 ? 53.681 35.373 -36.936 1.00 82.00 307 PHE A CA 1
ATOM 2359 C C . PHE A 1 307 ? 55.117 35.870 -37.152 1.00 82.00 307 PHE A C 1
ATOM 2361 O O . PHE A 1 307 ? 56.029 35.044 -37.195 1.00 82.00 307 PHE A O 1
ATOM 2368 N N . ALA A 1 308 ? 55.338 37.186 -37.206 1.00 81.19 308 ALA A N 1
ATOM 2369 C CA . ALA A 1 308 ? 56.670 37.786 -37.290 1.00 81.19 308 ALA A CA 1
ATOM 2370 C C . ALA A 1 308 ? 57.511 37.469 -36.041 1.00 81.19 308 ALA A C 1
ATOM 2372 O O . ALA A 1 308 ? 58.637 36.989 -36.159 1.00 81.19 308 ALA A O 1
ATOM 2373 N N . ALA A 1 309 ? 56.931 37.617 -34.844 1.00 78.06 309 ALA A N 1
ATOM 2374 C CA . ALA A 1 309 ? 57.587 37.246 -33.590 1.00 78.06 309 ALA A CA 1
ATOM 2375 C C . ALA A 1 309 ? 57.930 35.746 -33.536 1.00 78.06 309 ALA A C 1
ATOM 2377 O O . ALA A 1 309 ? 58.984 35.367 -33.028 1.00 78.06 309 ALA A O 1
ATOM 2378 N N . SER A 1 310 ? 57.072 34.883 -34.094 1.00 79.19 310 SER A N 1
ATOM 2379 C CA . SER A 1 310 ? 57.325 33.441 -34.150 1.00 79.19 310 SER A CA 1
ATOM 2380 C C . SER A 1 310 ? 58.448 33.070 -35.119 1.00 79.19 310 SER A C 1
ATOM 2382 O O . SER A 1 310 ? 59.242 32.193 -34.800 1.00 79.19 310 SER A O 1
ATOM 2384 N N . GLN A 1 311 ? 58.565 33.755 -36.262 1.00 78.00 311 GLN A N 1
ATOM 2385 C CA . GLN A 1 311 ? 59.662 33.528 -37.205 1.00 78.00 311 GLN A CA 1
ATOM 2386 C C . GLN A 1 311 ? 61.005 33.896 -36.581 1.00 78.00 311 GLN A C 1
ATOM 2388 O O . GLN A 1 311 ? 61.941 33.103 -36.642 1.00 78.00 311 GLN A O 1
ATOM 2393 N N . CYS A 1 312 ? 61.068 35.038 -35.892 1.00 73.06 312 CYS A N 1
ATOM 2394 C CA . CYS A 1 312 ? 62.253 35.423 -35.133 1.00 73.06 312 CYS A CA 1
ATOM 2395 C C . CYS A 1 312 ? 62.577 34.412 -34.022 1.00 73.06 312 CYS A C 1
ATOM 2397 O O . CYS A 1 312 ? 63.739 34.104 -33.801 1.00 73.06 312 CYS A O 1
ATOM 2399 N N . ALA A 1 313 ? 61.572 33.851 -33.347 1.00 72.75 313 ALA A N 1
ATOM 2400 C CA . ALA A 1 313 ? 61.796 32.881 -32.275 1.00 72.75 313 ALA A CA 1
ATOM 2401 C C . ALA A 1 313 ? 62.237 31.484 -32.763 1.00 72.75 313 ALA A C 1
ATOM 2403 O O . ALA A 1 313 ? 62.885 30.767 -32.004 1.00 72.75 313 ALA A O 1
ATOM 2404 N N . PHE A 1 314 ? 61.869 31.076 -33.985 1.00 71.81 314 PHE A N 1
ATOM 2405 C CA . PHE A 1 314 ? 62.204 29.753 -34.534 1.00 71.81 314 PHE A CA 1
ATOM 2406 C C . PHE A 1 314 ? 63.433 29.739 -35.450 1.00 71.81 314 PHE A C 1
ATOM 2408 O O . PHE A 1 314 ? 64.098 28.708 -35.513 1.00 71.81 314 PHE A O 1
ATOM 2415 N N . TYR A 1 315 ? 63.712 30.832 -36.170 1.00 70.12 315 TYR A N 1
ATOM 2416 C CA . TYR A 1 315 ? 64.701 30.848 -37.257 1.00 70.12 315 TYR A CA 1
ATOM 2417 C C . TYR A 1 315 ? 65.878 31.814 -37.053 1.00 70.12 315 TYR A C 1
ATOM 2419 O O . TYR A 1 315 ? 66.852 31.704 -37.794 1.00 70.12 315 TYR A O 1
ATOM 2427 N N . LEU A 1 316 ? 65.834 32.740 -36.083 1.00 66.94 316 LEU A N 1
ATOM 2428 C CA . LEU A 1 316 ? 67.006 33.559 -35.741 1.00 66.94 316 LEU A CA 1
ATOM 2429 C C . LEU A 1 316 ? 67.864 32.876 -34.663 1.00 66.94 316 LEU A C 1
ATOM 2431 O O . LEU A 1 316 ? 67.351 32.381 -33.660 1.00 66.94 316 LEU A O 1
ATOM 2435 N N . ASP A 1 317 ? 69.181 32.889 -34.879 1.00 52.19 317 ASP A N 1
ATOM 2436 C CA . ASP A 1 317 ? 70.207 32.345 -33.982 1.00 52.19 317 ASP A CA 1
ATOM 2437 C C . ASP A 1 317 ? 70.255 33.142 -32.652 1.00 52.19 317 ASP A C 1
ATOM 2439 O O . ASP A 1 317 ? 70.120 34.372 -32.691 1.00 52.19 317 ASP A O 1
ATOM 2443 N N . PRO A 1 318 ? 70.479 32.527 -31.467 1.00 52.81 318 PRO A N 1
ATOM 2444 C CA . PRO A 1 318 ? 70.368 33.206 -30.167 1.00 52.81 318 PRO A CA 1
ATOM 2445 C C . PRO A 1 318 ? 71.388 34.338 -29.934 1.00 52.81 318 PRO A C 1
ATOM 2447 O O . PRO A 1 318 ? 71.305 35.026 -28.917 1.00 52.81 318 PRO A O 1
ATOM 2450 N N . GLY A 1 319 ? 72.367 34.502 -30.832 1.00 49.84 319 GLY A N 1
ATOM 2451 C CA . GLY A 1 319 ? 73.436 35.504 -30.762 1.00 49.84 319 GLY A CA 1
ATOM 2452 C C . GLY A 1 319 ? 73.243 36.739 -31.650 1.00 49.84 319 GLY A C 1
ATOM 2453 O O . GLY A 1 319 ? 73.980 37.711 -31.493 1.00 49.84 319 GLY A O 1
ATOM 2454 N N . ALA A 1 320 ? 72.262 36.752 -32.557 1.00 43.47 320 ALA A N 1
ATOM 2455 C CA . ALA A 1 320 ? 71.892 37.971 -33.273 1.00 43.47 320 ALA A CA 1
ATOM 2456 C C . ALA A 1 320 ? 70.948 38.784 -32.380 1.00 43.47 320 ALA A C 1
ATOM 2458 O O . ALA A 1 320 ? 69.974 38.240 -31.867 1.00 43.47 320 ALA A O 1
ATOM 2459 N N . ALA A 1 321 ? 71.239 40.071 -32.167 1.00 43.84 321 ALA A N 1
ATOM 2460 C CA . ALA A 1 321 ? 70.428 40.970 -31.348 1.00 43.84 321 ALA A CA 1
ATOM 2461 C C . ALA A 1 321 ? 68.975 41.031 -31.863 1.00 43.84 321 ALA A C 1
ATOM 2463 O O . ALA A 1 321 ? 68.622 41.860 -32.699 1.00 43.84 321 ALA A O 1
ATOM 2464 N N . ALA A 1 322 ? 68.131 40.125 -31.371 1.00 42.47 322 ALA A N 1
ATOM 2465 C CA . ALA A 1 322 ? 66.708 40.120 -31.641 1.00 42.47 322 ALA A CA 1
ATOM 2466 C C . ALA A 1 322 ? 66.087 41.359 -30.978 1.00 42.47 322 ALA A C 1
ATOM 2468 O O . ALA A 1 322 ? 66.379 41.622 -29.804 1.00 42.47 322 ALA A O 1
ATOM 2469 N N . PRO A 1 323 ? 65.220 42.124 -31.667 1.00 44.81 323 PRO A N 1
ATOM 2470 C CA . PRO A 1 323 ? 64.476 43.180 -31.006 1.00 44.81 323 PRO A CA 1
ATOM 2471 C C . PRO A 1 323 ? 63.664 42.566 -29.861 1.00 44.81 323 PRO A C 1
ATOM 2473 O O . PRO A 1 323 ? 62.947 41.577 -30.022 1.00 44.81 323 PRO A O 1
ATOM 2476 N N . ALA A 1 324 ? 63.842 43.149 -28.679 1.00 47.28 324 ALA A N 1
ATOM 2477 C CA . ALA A 1 324 ? 63.324 42.709 -27.395 1.00 47.28 324 ALA A CA 1
ATOM 2478 C C . ALA A 1 324 ? 61.792 42.812 -27.303 1.00 47.28 324 ALA A C 1
ATOM 2480 O O . ALA A 1 324 ? 61.246 43.633 -26.575 1.00 47.28 324 ALA A O 1
ATOM 2481 N N . THR A 1 325 ? 61.077 41.940 -28.003 1.00 52.38 325 THR A N 1
ATOM 2482 C CA . THR A 1 325 ? 59.673 41.639 -27.709 1.00 52.38 325 THR A CA 1
ATOM 2483 C C . THR A 1 325 ? 59.518 40.132 -27.615 1.00 52.38 325 THR A C 1
ATOM 2485 O O . THR A 1 325 ? 59.007 39.459 -28.506 1.00 52.38 325 THR A O 1
ATOM 2488 N N . ARG A 1 326 ? 59.979 39.567 -26.491 1.00 61.66 326 ARG A N 1
ATOM 2489 C CA . ARG A 1 326 ? 59.541 38.226 -26.096 1.00 61.66 326 ARG A CA 1
ATOM 2490 C C . ARG A 1 326 ? 58.028 38.292 -25.914 1.00 61.66 326 ARG A C 1
ATOM 2492 O O . ARG A 1 326 ? 57.556 38.878 -24.943 1.00 61.66 326 ARG A O 1
ATOM 2499 N N . LEU A 1 327 ? 57.284 37.732 -26.865 1.00 71.44 327 LEU A N 1
ATOM 2500 C CA . LEU A 1 327 ? 55.828 37.689 -26.813 1.00 71.44 327 LEU A CA 1
ATOM 2501 C C . LEU A 1 327 ? 55.395 37.057 -25.487 1.00 71.44 327 LEU A C 1
ATOM 2503 O O . LEU A 1 327 ? 55.771 35.922 -25.182 1.00 71.44 327 LEU A O 1
ATOM 2507 N N . ALA A 1 328 ? 54.620 37.785 -24.688 1.00 80.31 328 ALA A N 1
ATOM 2508 C CA . ALA A 1 328 ? 54.126 37.261 -23.429 1.00 80.31 328 ALA A CA 1
ATOM 2509 C C . ALA A 1 328 ? 53.125 36.132 -23.690 1.00 80.31 328 ALA A C 1
ATOM 2511 O O . ALA A 1 328 ? 52.193 36.270 -24.487 1.00 80.31 328 ALA A O 1
ATOM 2512 N N . ARG A 1 329 ? 53.239 35.025 -22.948 1.00 80.38 329 ARG A N 1
ATOM 2513 C CA . ARG A 1 329 ? 52.278 33.910 -23.029 1.00 80.38 329 ARG A CA 1
ATOM 2514 C C . ARG A 1 329 ? 50.839 34.367 -22.761 1.00 80.38 329 ARG A C 1
ATOM 2516 O O . ARG A 1 329 ? 49.889 33.804 -23.301 1.00 80.38 329 ARG A O 1
ATOM 2523 N N . GLN A 1 330 ? 50.676 35.395 -21.927 1.00 79.69 330 GLN A N 1
ATOM 2524 C CA . GLN A 1 330 ? 49.376 35.976 -21.586 1.00 79.69 330 GLN A CA 1
ATOM 2525 C C . GLN A 1 330 ? 48.737 36.697 -22.780 1.00 79.69 330 GLN A C 1
ATOM 2527 O O . GLN A 1 330 ? 47.539 36.521 -23.009 1.00 79.69 330 GLN A O 1
ATOM 2532 N N . ASP A 1 331 ? 49.533 37.412 -23.577 1.00 82.31 331 ASP A N 1
ATOM 2533 C CA . ASP A 1 331 ? 49.063 38.123 -24.769 1.00 82.31 331 ASP A CA 1
ATOM 2534 C C . ASP A 1 331 ? 48.687 37.136 -25.879 1.00 82.31 331 ASP A C 1
ATOM 2536 O O . ASP A 1 331 ? 47.608 37.244 -26.467 1.00 82.31 331 ASP A O 1
ATOM 2540 N N . LEU A 1 332 ? 49.488 36.080 -26.070 1.00 83.19 332 LEU A N 1
ATOM 2541 C CA . LEU A 1 332 ? 49.165 34.976 -26.981 1.00 83.19 332 LEU A CA 1
ATOM 2542 C C . LEU A 1 332 ? 47.855 34.271 -26.585 1.00 83.19 332 LEU A C 1
ATOM 2544 O O . LEU A 1 332 ? 46.984 34.026 -27.423 1.00 83.19 332 LEU A O 1
ATOM 2548 N N . ALA A 1 333 ? 47.671 33.973 -25.295 1.00 83.44 333 ALA A N 1
ATOM 2549 C CA . ALA A 1 333 ? 46.445 33.353 -24.797 1.00 83.44 333 ALA A CA 1
ATOM 2550 C C . ALA A 1 333 ? 45.224 34.287 -24.913 1.00 83.44 333 ALA A C 1
ATOM 2552 O O . ALA A 1 333 ? 44.117 33.823 -25.205 1.00 83.44 333 ALA A O 1
ATOM 2553 N N . ALA A 1 334 ? 45.396 35.596 -24.699 1.00 85.44 334 ALA A N 1
ATOM 2554 C CA . ALA A 1 334 ? 44.337 36.587 -24.878 1.00 85.44 334 ALA A CA 1
ATOM 2555 C C . ALA A 1 334 ? 43.906 36.689 -26.348 1.00 85.44 334 ALA A C 1
ATOM 2557 O O . ALA A 1 334 ? 42.708 36.745 -26.643 1.00 85.44 334 ALA A O 1
ATOM 2558 N N . LEU A 1 335 ? 44.864 36.637 -27.271 1.00 85.81 335 LEU A N 1
ATOM 2559 C CA . LEU A 1 335 ? 44.616 36.692 -28.704 1.00 85.81 335 LEU A CA 1
ATOM 2560 C C . LEU A 1 335 ? 43.942 35.406 -29.221 1.00 85.81 335 LEU A C 1
ATOM 2562 O O . LEU A 1 335 ? 42.916 35.485 -29.901 1.00 85.81 335 LEU A O 1
ATOM 2566 N N . LEU A 1 336 ? 44.398 34.224 -28.788 1.00 86.12 336 LEU A N 1
ATOM 2567 C CA . LEU A 1 336 ? 43.723 32.939 -29.038 1.00 86.12 336 LEU A CA 1
ATOM 2568 C C . LEU A 1 336 ? 42.270 32.931 -28.540 1.00 86.12 336 LEU A C 1
ATOM 2570 O O . LEU A 1 336 ? 41.373 32.413 -29.208 1.00 86.12 336 LEU A O 1
ATOM 2574 N N . ARG A 1 337 ? 42.007 33.547 -27.381 1.00 86.25 337 ARG A N 1
ATOM 2575 C CA . ARG A 1 337 ? 40.645 33.688 -26.849 1.00 86.25 337 ARG A CA 1
ATOM 2576 C C . ARG A 1 337 ? 39.770 34.569 -27.741 1.00 86.25 337 ARG A C 1
ATOM 2578 O O . ARG A 1 337 ? 38.605 34.232 -27.948 1.00 86.25 337 ARG A O 1
ATOM 2585 N N . ARG A 1 338 ? 40.302 35.680 -28.264 1.00 86.88 338 ARG A N 1
ATOM 2586 C CA . ARG A 1 338 ? 39.573 36.576 -29.183 1.00 86.88 338 ARG A CA 1
ATOM 2587 C C . ARG A 1 338 ? 39.228 35.866 -30.496 1.00 86.88 338 ARG A C 1
ATOM 2589 O O . ARG A 1 338 ? 38.089 35.978 -30.950 1.00 86.88 338 ARG A O 1
ATOM 2596 N N . LEU A 1 339 ? 40.151 35.073 -31.042 1.00 86.12 339 LEU A N 1
ATOM 2597 C CA . LEU A 1 339 ? 39.903 34.246 -32.229 1.00 86.12 339 LEU A CA 1
ATOM 2598 C C . LEU A 1 339 ? 38.848 33.165 -31.972 1.00 86.12 339 LEU A C 1
ATOM 2600 O O . LEU A 1 339 ? 37.891 33.058 -32.734 1.00 86.12 339 LEU A O 1
ATOM 2604 N N . ALA A 1 340 ? 38.932 32.447 -30.849 1.00 84.50 340 ALA A N 1
ATOM 2605 C CA . ALA A 1 340 ? 37.932 31.447 -30.467 1.00 84.50 340 ALA A CA 1
ATOM 2606 C C . ALA A 1 340 ? 36.525 32.050 -30.264 1.00 84.50 340 ALA A C 1
ATOM 2608 O O . ALA A 1 340 ? 35.512 31.436 -30.599 1.00 84.50 340 ALA A O 1
ATOM 2609 N N . GLN A 1 341 ? 36.435 33.269 -29.720 1.00 85.44 341 GLN A N 1
ATOM 2610 C CA . GLN A 1 341 ? 35.160 33.979 -29.576 1.00 85.44 341 GLN A CA 1
ATOM 2611 C C . GLN A 1 341 ? 34.575 34.403 -30.925 1.00 85.44 341 GLN A C 1
ATOM 2613 O O . GLN A 1 341 ? 33.355 34.361 -31.094 1.00 85.44 341 GLN A O 1
ATOM 2618 N N . ARG A 1 342 ? 35.417 34.806 -31.883 1.00 84.88 342 ARG A N 1
ATOM 2619 C CA . ARG A 1 342 ? 34.968 35.142 -33.239 1.00 84.88 342 ARG A CA 1
ATOM 2620 C C . ARG A 1 342 ? 34.535 33.909 -34.018 1.00 84.88 342 ARG A C 1
ATOM 2622 O O . ARG A 1 342 ? 33.440 33.931 -34.566 1.00 84.88 342 ARG A O 1
ATOM 2629 N N . GLU A 1 343 ? 35.293 32.818 -33.947 1.00 84.81 343 GLU A N 1
ATOM 2630 C CA . GLU A 1 343 ? 34.900 31.505 -34.477 1.00 84.81 343 GLU A CA 1
ATOM 2631 C C . GLU A 1 343 ? 33.515 31.078 -33.951 1.00 84.81 343 GLU A C 1
ATOM 2633 O O . GLU A 1 343 ? 32.651 30.643 -34.713 1.00 84.81 343 GLU A O 1
ATOM 2638 N N . PHE A 1 344 ? 33.252 31.284 -32.655 1.00 81.25 344 PHE A N 1
ATOM 2639 C CA . PHE A 1 344 ? 31.950 30.981 -32.059 1.00 81.25 344 PHE A CA 1
ATOM 2640 C C . PHE A 1 344 ? 30.810 31.860 -32.590 1.00 81.25 344 PHE A C 1
ATOM 2642 O O . PHE A 1 344 ? 29.728 31.344 -32.870 1.00 81.25 344 PHE A O 1
ATOM 2649 N N . ARG A 1 345 ? 31.031 33.174 -32.721 1.00 81.38 345 ARG A N 1
ATOM 2650 C CA . ARG A 1 345 ? 30.010 34.096 -33.247 1.00 81.38 345 ARG A CA 1
ATOM 2651 C C . ARG A 1 345 ? 29.685 33.795 -34.704 1.00 81.38 345 ARG A C 1
ATOM 2653 O O . ARG A 1 345 ? 28.509 33.710 -35.027 1.00 81.38 345 ARG A O 1
ATOM 2660 N N . LEU A 1 346 ? 30.693 33.517 -35.530 1.00 78.88 346 LEU A N 1
ATOM 2661 C CA . LEU A 1 346 ? 30.498 33.137 -36.931 1.00 78.88 346 LEU A CA 1
ATOM 2662 C C . LEU A 1 346 ? 29.689 31.838 -37.058 1.00 78.88 346 LEU A C 1
ATOM 2664 O O . LEU A 1 346 ? 28.753 31.769 -37.849 1.00 78.88 346 LEU A O 1
ATOM 2668 N N . ALA A 1 347 ? 29.972 30.830 -36.225 1.00 73.69 347 ALA A N 1
ATOM 2669 C CA . ALA A 1 347 ? 29.185 29.596 -36.199 1.00 73.69 347 ALA A CA 1
ATOM 2670 C C . ALA A 1 347 ? 27.725 29.823 -35.751 1.00 73.69 347 ALA A C 1
ATOM 2672 O O . ALA A 1 347 ? 26.814 29.157 -36.247 1.00 73.69 347 ALA A O 1
ATOM 2673 N N . ALA A 1 348 ? 27.491 30.756 -34.822 1.00 73.88 348 ALA A N 1
ATOM 2674 C CA . ALA A 1 348 ? 26.154 31.121 -34.352 1.00 73.88 348 ALA A CA 1
ATOM 2675 C C . ALA A 1 348 ? 25.374 31.986 -35.362 1.00 73.88 348 ALA A C 1
ATOM 2677 O O . ALA A 1 348 ? 24.161 31.849 -35.489 1.00 73.88 348 ALA A O 1
ATOM 2678 N N . GLU A 1 349 ? 26.053 32.864 -36.098 1.00 76.62 349 GLU A N 1
ATOM 2679 C CA . GLU A 1 349 ? 25.471 33.653 -37.189 1.00 76.62 349 GLU A CA 1
ATOM 2680 C C . GLU A 1 349 ? 25.097 32.747 -38.371 1.00 76.62 349 GLU A C 1
ATOM 2682 O O . GLU A 1 349 ? 23.991 32.847 -38.904 1.00 76.62 349 GLU A O 1
ATOM 2687 N N . PHE A 1 350 ? 25.953 31.775 -38.704 1.00 67.06 350 PHE A N 1
ATOM 2688 C CA . PHE A 1 350 ? 25.676 30.784 -39.745 1.00 67.06 350 PHE A CA 1
ATOM 2689 C C . PHE A 1 350 ? 24.483 29.881 -39.394 1.00 67.06 350 PHE A C 1
ATOM 2691 O O . PHE A 1 350 ? 23.679 29.557 -40.268 1.00 67.06 350 PHE A O 1
ATOM 2698 N N . SER A 1 351 ? 24.321 29.504 -38.118 1.00 62.03 351 SER A N 1
ATOM 2699 C CA . SER A 1 351 ? 23.176 28.701 -37.666 1.00 62.03 351 SER A CA 1
ATOM 2700 C C . SER A 1 351 ? 21.868 29.492 -37.572 1.00 62.03 351 SER A C 1
ATOM 2702 O O . SER A 1 351 ? 20.804 28.895 -37.737 1.00 62.03 351 SER A O 1
ATOM 2704 N N . ARG A 1 352 ? 21.934 30.814 -37.352 1.00 60.47 352 ARG A N 1
ATOM 2705 C CA . ARG A 1 352 ? 20.770 31.716 -37.354 1.00 60.47 352 ARG A CA 1
ATOM 2706 C C . ARG A 1 352 ? 20.336 32.162 -38.746 1.00 60.47 352 ARG A C 1
ATOM 2708 O O . ARG A 1 352 ? 19.168 32.493 -38.898 1.00 60.47 352 ARG A O 1
ATOM 2715 N N . SER A 1 353 ? 21.219 32.175 -39.748 1.00 49.69 353 SER A N 1
ATOM 2716 C CA . SER A 1 353 ? 20.833 32.498 -41.128 1.00 49.69 353 SER A CA 1
ATOM 2717 C C . SER A 1 353 ? 20.031 31.331 -41.745 1.00 49.69 353 SER A C 1
ATOM 2719 O O . SER A 1 353 ? 20.605 30.273 -42.017 1.00 49.69 353 SER A O 1
ATOM 2721 N N . PRO A 1 354 ? 18.711 31.455 -42.000 1.00 51.75 354 PRO A N 1
ATOM 2722 C CA . PRO A 1 354 ? 17.912 30.334 -42.508 1.00 51.75 354 PRO A CA 1
ATOM 2723 C C . PRO A 1 354 ? 18.095 30.100 -44.021 1.00 51.75 354 PRO A C 1
ATOM 2725 O O . PRO A 1 354 ? 17.437 29.237 -44.592 1.00 51.75 354 PRO A O 1
ATOM 2728 N N . GLY A 1 355 ? 18.962 30.865 -44.696 1.00 53.12 355 GLY A N 1
ATOM 2729 C CA . GLY A 1 355 ? 18.890 31.058 -46.150 1.00 53.12 355 GLY A CA 1
ATOM 2730 C C . GLY A 1 355 ? 19.992 30.446 -47.019 1.00 53.12 355 GLY A C 1
ATOM 2731 O O . GLY A 1 355 ? 19.880 30.532 -48.235 1.00 53.12 355 GLY A O 1
ATOM 2732 N N . ARG A 1 356 ? 21.052 29.824 -46.477 1.00 45.66 356 ARG A N 1
ATOM 2733 C CA . ARG A 1 356 ? 22.205 29.380 -47.303 1.00 45.66 356 ARG A CA 1
ATOM 2734 C C . ARG A 1 356 ? 22.485 27.874 -47.320 1.00 45.66 356 ARG A C 1
ATOM 2736 O O . ARG A 1 356 ? 23.566 27.455 -47.714 1.00 45.66 356 ARG A O 1
ATOM 2743 N N . ARG A 1 357 ? 21.503 27.034 -46.960 1.00 44.97 357 ARG A N 1
ATOM 2744 C CA . ARG A 1 357 ? 21.596 25.560 -47.101 1.00 44.97 357 ARG A CA 1
ATOM 2745 C C . ARG A 1 357 ? 21.255 25.025 -48.500 1.00 44.97 357 ARG A C 1
ATOM 2747 O O . ARG A 1 357 ? 21.251 23.815 -48.692 1.00 44.97 357 ARG A O 1
ATOM 2754 N N . ARG A 1 358 ? 21.000 25.883 -49.492 1.00 40.97 358 ARG A N 1
ATOM 2755 C CA . ARG A 1 358 ? 20.774 25.471 -50.889 1.00 40.97 358 ARG A CA 1
ATOM 2756 C C . ARG A 1 358 ? 21.736 26.192 -51.836 1.00 40.97 358 ARG A C 1
ATOM 2758 O O . ARG A 1 358 ? 21.310 27.079 -52.557 1.00 40.97 358 ARG A O 1
ATOM 2765 N N . ALA A 1 359 ? 23.027 25.855 -51.807 1.00 38.31 359 ALA A N 1
ATOM 2766 C CA . ALA A 1 359 ? 23.951 26.285 -52.871 1.00 38.31 359 ALA A CA 1
ATOM 2767 C C . ALA A 1 359 ? 25.220 25.427 -53.065 1.00 38.31 359 ALA A C 1
ATOM 2769 O O . ALA A 1 359 ? 26.013 25.759 -53.930 1.00 38.31 359 ALA A O 1
ATOM 2770 N N . HIS A 1 360 ? 25.430 24.326 -52.330 1.00 35.50 360 HIS A N 1
ATOM 2771 C CA . HIS A 1 360 ? 26.601 23.449 -52.555 1.00 35.50 360 HIS A CA 1
ATOM 2772 C C . HIS A 1 360 ? 26.255 21.968 -52.767 1.00 35.50 360 HIS A C 1
ATOM 2774 O O . HIS A 1 360 ? 27.078 21.090 -52.550 1.00 35.50 360 HIS A O 1
ATOM 2780 N N . ALA A 1 361 ? 25.046 21.685 -53.256 1.00 34.38 361 ALA A N 1
ATOM 2781 C CA . ALA A 1 361 ? 24.709 20.396 -53.858 1.00 34.38 361 ALA A CA 1
ATOM 2782 C C . ALA A 1 361 ? 24.414 20.609 -55.349 1.00 34.38 361 ALA A C 1
ATOM 2784 O O . ALA A 1 361 ? 23.263 20.532 -55.769 1.00 34.38 361 ALA A O 1
ATOM 2785 N N . ARG A 1 362 ? 25.450 21.012 -56.093 1.00 32.97 362 ARG A N 1
ATOM 2786 C CA . ARG A 1 362 ? 25.630 20.903 -57.553 1.00 32.97 362 ARG A CA 1
ATOM 2787 C C . ARG A 1 362 ? 26.927 21.629 -57.921 1.00 32.97 362 ARG A C 1
ATOM 2789 O O . ARG A 1 362 ? 26.887 22.819 -58.206 1.00 32.97 362 ARG A O 1
ATOM 2796 N N . VAL A 1 363 ? 28.047 20.918 -57.825 1.00 35.50 363 VAL A N 1
ATOM 2797 C CA . VAL A 1 363 ? 28.982 20.653 -58.933 1.00 35.50 363 VAL A CA 1
ATOM 2798 C C . VAL A 1 363 ? 29.515 19.250 -58.694 1.00 35.50 363 VAL A C 1
ATOM 2800 O O . VAL A 1 363 ? 29.847 18.969 -57.519 1.00 35.50 363 VAL A O 1
#

Radius of gyration: 45.31 Å; chains: 1; bounding box: 108×81×109 Å

Organism: Verminephrobacter eiseniae (strain EF01-2) (NCBI:txid391735)